Protein AF-A0AAN8KCM1-F1 (afdb_monomer)

Structure (mmCIF, N/CA/C/O backbone):
data_AF-A0AAN8KCM1-F1
#
_entry.id   AF-A0AAN8KCM1-F1
#
loop_
_atom_site.group_PDB
_atom_site.id
_atom_site.type_symbol
_atom_site.label_atom_id
_atom_site.label_alt_id
_atom_site.label_comp_id
_atom_site.label_asym_id
_atom_site.label_entity_id
_atom_site.label_seq_id
_atom_site.pdbx_PDB_ins_code
_atom_site.Cartn_x
_atom_site.Cartn_y
_atom_site.Cartn_z
_atom_site.occupancy
_atom_site.B_iso_or_equiv
_atom_site.auth_seq_id
_atom_site.auth_comp_id
_atom_site.auth_asym_id
_atom_site.auth_atom_id
_atom_site.pdbx_PDB_model_num
ATOM 1 N N . MET A 1 1 ? -23.590 -33.245 38.012 1.00 36.81 1 MET A N 1
ATOM 2 C CA . MET A 1 1 ? -22.383 -33.700 37.294 1.00 36.81 1 MET A CA 1
ATOM 3 C C . MET A 1 1 ? -22.563 -33.323 35.841 1.00 36.81 1 MET A C 1
ATOM 5 O O . MET A 1 1 ? -23.542 -33.727 35.231 1.00 36.81 1 MET A O 1
ATOM 9 N N . ASN A 1 2 ? -21.695 -32.424 35.392 1.00 34.81 2 ASN A N 1
ATOM 10 C CA . ASN A 1 2 ? -21.719 -31.751 34.100 1.00 34.81 2 ASN A CA 1
ATOM 11 C C . ASN A 1 2 ? -21.460 -32.747 32.971 1.00 34.81 2 ASN A C 1
ATOM 13 O O . ASN A 1 2 ? -20.477 -33.471 33.053 1.00 34.81 2 ASN A O 1
ATOM 17 N N . ASN A 1 3 ? -22.271 -32.718 31.916 1.00 31.89 3 ASN A N 1
ATOM 18 C CA . ASN A 1 3 ? -21.841 -33.178 30.601 1.00 31.89 3 ASN A CA 1
ATOM 19 C C . ASN A 1 3 ? -22.160 -32.080 29.592 1.00 31.89 3 ASN A C 1
ATOM 21 O O . ASN A 1 3 ? -23.314 -31.801 29.271 1.00 31.89 3 ASN A O 1
ATOM 25 N N . SER A 1 4 ? -21.084 -31.412 29.201 1.00 32.81 4 SER A N 1
ATOM 26 C CA . SER A 1 4 ? -21.002 -30.321 28.250 1.00 32.81 4 SER A CA 1
ATOM 27 C C . SER A 1 4 ? -21.382 -30.812 26.858 1.00 32.81 4 SER A C 1
ATOM 29 O O . SER A 1 4 ? -20.862 -31.815 26.376 1.00 32.81 4 SER A O 1
ATOM 31 N N . ILE A 1 5 ? -22.282 -30.078 26.215 1.00 37.72 5 ILE A N 1
ATOM 32 C CA . ILE A 1 5 ? -22.526 -30.156 24.780 1.00 37.72 5 ILE A CA 1
ATOM 33 C C . ILE A 1 5 ? -21.313 -29.496 24.118 1.00 37.72 5 ILE A C 1
ATOM 35 O O . ILE A 1 5 ? -21.180 -28.275 24.141 1.00 37.72 5 ILE A O 1
ATOM 39 N N . GLU A 1 6 ? -20.387 -30.303 23.605 1.00 32.69 6 GLU A N 1
ATOM 40 C CA . GLU A 1 6 ? -19.343 -29.829 22.701 1.00 32.69 6 GLU A CA 1
ATOM 41 C C . GLU A 1 6 ? -19.988 -29.518 21.347 1.00 32.69 6 GLU A C 1
ATOM 43 O O . GLU A 1 6 ? -20.420 -30.403 20.605 1.00 32.69 6 GLU A O 1
ATOM 48 N N . GLU A 1 7 ? -20.104 -28.225 21.053 1.00 35.03 7 GLU A N 1
ATOM 49 C CA . GLU A 1 7 ? -20.490 -27.718 19.746 1.00 35.03 7 GLU A CA 1
ATOM 50 C C . GLU A 1 7 ? -19.427 -28.095 18.706 1.00 35.03 7 GLU A C 1
ATOM 52 O O . GLU A 1 7 ? -18.280 -27.648 18.744 1.00 35.03 7 GLU A O 1
ATOM 57 N N . ASN A 1 8 ? -19.847 -28.910 17.739 1.00 30.70 8 ASN A N 1
ATOM 58 C CA . ASN A 1 8 ? -19.129 -29.192 16.503 1.00 30.70 8 ASN A CA 1
ATOM 59 C C . ASN A 1 8 ? -18.945 -27.903 15.685 1.00 30.70 8 ASN A C 1
ATOM 61 O O . ASN A 1 8 ? -19.756 -27.567 14.820 1.00 30.70 8 ASN A O 1
ATOM 65 N N . ILE A 1 9 ? -17.841 -27.196 15.917 1.00 33.84 9 ILE A N 1
ATOM 66 C CA . ILE A 1 9 ? -17.337 -26.195 14.980 1.00 33.84 9 ILE A CA 1
ATOM 67 C C . ILE A 1 9 ? -16.685 -26.951 13.822 1.00 33.84 9 ILE A C 1
ATOM 69 O O . ILE A 1 9 ? -15.554 -27.425 13.907 1.00 33.84 9 ILE A O 1
ATOM 73 N N . SER A 1 10 ? -17.429 -27.043 12.721 1.00 33.00 10 SER A N 1
ATOM 74 C CA . SER A 1 10 ? -16.956 -27.415 11.389 1.00 33.00 10 SER A CA 1
ATOM 75 C C . SER A 1 10 ? -15.815 -26.481 10.955 1.00 33.00 10 SER A C 1
ATOM 77 O O . SER A 1 10 ? -16.017 -25.483 10.260 1.00 33.00 10 SER A O 1
ATOM 79 N N . GLN A 1 11 ? -14.593 -26.819 11.358 1.00 34.78 11 GLN A N 1
ATOM 80 C CA . GLN A 1 11 ? -13.365 -26.331 10.747 1.00 34.78 11 GLN A CA 1
ATOM 81 C C . GLN A 1 11 ? -13.237 -26.967 9.356 1.00 34.78 11 GLN A C 1
ATOM 83 O O . GLN A 1 11 ? -12.640 -28.030 9.199 1.00 34.78 11 GLN A O 1
ATOM 88 N N . SER A 1 12 ? -13.788 -26.325 8.319 1.00 33.44 12 SER A N 1
ATOM 89 C CA . SER A 1 12 ? -13.399 -26.644 6.943 1.00 33.44 12 SER A CA 1
ATOM 90 C C . SER A 1 12 ? -11.988 -26.100 6.718 1.00 33.44 12 SER A C 1
ATOM 92 O O . SER A 1 12 ? -11.777 -24.918 6.439 1.00 33.44 12 SER A O 1
ATOM 94 N N . SER A 1 13 ? -11.006 -26.969 6.917 1.00 39.28 13 SER A N 1
ATOM 95 C CA . SER A 1 13 ? -9.591 -26.682 6.776 1.00 39.28 13 SER A CA 1
ATOM 96 C C . SER A 1 13 ? -9.220 -26.412 5.311 1.00 39.28 13 SER A C 1
ATOM 98 O O . SER A 1 13 ? -8.938 -27.342 4.556 1.00 39.28 13 SER A O 1
ATOM 100 N N . CYS A 1 14 ? -9.135 -25.144 4.907 1.00 35.31 14 CYS A N 1
ATOM 101 C CA . CYS A 1 14 ? -8.249 -24.765 3.803 1.00 35.31 14 CYS A CA 1
ATOM 102 C C . CYS A 1 14 ? -6.804 -24.825 4.320 1.00 35.31 14 CYS A C 1
ATOM 104 O O . CYS A 1 14 ? -6.222 -23.815 4.705 1.00 35.31 14 CYS A O 1
ATOM 106 N N . ARG A 1 15 ? -6.244 -26.039 4.391 1.00 43.12 15 ARG A N 1
ATOM 107 C CA . ARG A 1 15 ? -4.810 -26.256 4.602 1.00 43.12 15 ARG A CA 1
ATOM 108 C C . ARG A 1 15 ? -4.076 -25.908 3.310 1.00 43.12 15 ARG A C 1
ATOM 110 O O . ARG A 1 15 ? -4.004 -26.737 2.410 1.00 43.12 15 ARG A O 1
ATOM 117 N N . VAL A 1 16 ? -3.509 -24.709 3.247 1.00 49.12 16 VAL A N 1
ATOM 118 C CA . VAL A 1 16 ? -2.395 -24.398 2.340 1.00 49.12 16 VAL A CA 1
ATOM 119 C C . VAL A 1 16 ? -1.332 -23.670 3.165 1.00 49.12 16 VAL A C 1
ATOM 121 O O . VAL A 1 16 ? -1.124 -22.469 3.041 1.00 49.12 16 VAL A O 1
ATOM 124 N N . ASP A 1 17 ? -0.709 -24.406 4.087 1.00 44.25 17 ASP A N 1
ATOM 125 C CA . ASP A 1 17 ? 0.425 -23.931 4.881 1.00 44.25 17 ASP A CA 1
ATOM 126 C C . ASP A 1 17 ? 1.734 -24.220 4.134 1.00 44.25 17 ASP A C 1
ATOM 128 O O . ASP A 1 17 ? 2.261 -25.331 4.196 1.00 44.25 17 ASP A O 1
ATOM 132 N N . ARG A 1 18 ? 2.280 -23.215 3.442 1.00 49.97 18 ARG A N 1
ATOM 133 C CA . ARG A 1 18 ? 3.514 -22.519 3.855 1.00 49.97 18 ARG A CA 1
ATOM 134 C C . ARG A 1 18 ? 3.853 -21.375 2.884 1.00 49.97 18 ARG A C 1
ATOM 136 O O . ARG A 1 18 ? 3.667 -21.524 1.680 1.00 49.97 18 ARG A O 1
ATOM 143 N N . PRO A 1 19 ? 4.341 -20.237 3.408 1.00 48.56 19 PRO A N 1
ATOM 144 C CA . PRO A 1 19 ? 4.504 -19.000 2.662 1.00 48.56 19 PRO A CA 1
ATOM 145 C C . PRO A 1 19 ? 5.874 -18.966 1.980 1.00 48.56 19 PRO A C 1
ATOM 147 O O . PRO A 1 19 ? 6.901 -19.095 2.648 1.00 48.56 19 PRO A O 1
ATOM 150 N N . ASN A 1 20 ? 5.910 -18.705 0.676 1.00 49.38 20 ASN A N 1
ATOM 151 C CA . ASN A 1 20 ? 7.105 -18.110 0.084 1.00 49.38 20 ASN A CA 1
ATOM 152 C C . ASN A 1 20 ? 7.132 -16.655 0.587 1.00 49.38 20 ASN A C 1
ATOM 154 O O . ASN A 1 20 ? 6.364 -15.814 0.132 1.00 49.38 20 ASN A O 1
ATOM 158 N N . VAL A 1 21 ? 7.876 -16.470 1.687 1.00 53.44 21 VAL A N 1
ATOM 159 C CA . VAL A 1 21 ? 7.998 -15.310 2.593 1.00 53.44 21 VAL A CA 1
ATOM 160 C C . VAL A 1 21 ? 7.334 -14.019 2.106 1.00 53.44 21 VAL A C 1
ATOM 162 O O . VAL A 1 21 ? 7.805 -13.380 1.178 1.00 53.44 21 VAL A O 1
ATOM 165 N N . THR A 1 22 ? 6.291 -13.597 2.822 1.00 71.38 22 THR A N 1
ATOM 166 C CA . THR A 1 22 ? 5.500 -12.399 2.497 1.00 71.38 22 THR A CA 1
ATOM 167 C C . THR A 1 22 ? 5.949 -11.146 3.253 1.00 71.38 22 THR A C 1
ATOM 169 O O . THR A 1 22 ? 5.881 -10.031 2.753 1.00 71.38 22 THR A O 1
ATOM 172 N N . PHE A 1 23 ? 6.397 -11.312 4.497 1.00 78.31 23 PHE A N 1
ATOM 173 C CA . PHE A 1 23 ? 6.902 -10.238 5.351 1.00 78.31 23 PHE A CA 1
ATOM 174 C C . PHE A 1 23 ? 8.049 -10.789 6.187 1.00 78.31 23 PHE A C 1
ATOM 176 O O . PHE A 1 23 ? 7.892 -11.832 6.826 1.00 78.31 23 PHE A O 1
ATOM 183 N N . SER A 1 24 ? 9.178 -10.076 6.245 1.00 86.06 24 SER A N 1
ATOM 184 C CA . SER A 1 24 ? 10.180 -10.375 7.270 1.00 86.06 24 SER A CA 1
ATOM 185 C C . SER A 1 24 ? 9.561 -10.167 8.664 1.00 86.06 24 SER A C 1
ATOM 187 O O . SER A 1 24 ? 8.686 -9.304 8.814 1.00 86.06 24 SER A O 1
ATOM 189 N N . PRO A 1 25 ? 9.994 -10.905 9.705 1.00 87.62 25 PRO A N 1
ATOM 190 C CA . PRO A 1 25 ? 9.514 -10.685 11.073 1.00 87.62 25 PRO A CA 1
ATOM 191 C C . PRO A 1 25 ? 9.630 -9.220 11.521 1.00 87.62 25 PRO A C 1
ATOM 193 O O . PRO A 1 25 ? 8.760 -8.697 12.221 1.00 87.62 25 PRO A O 1
ATOM 196 N N . GLU A 1 26 ? 10.671 -8.531 11.055 1.00 89.62 26 GLU A N 1
ATOM 197 C CA . GLU A 1 26 ? 10.913 -7.106 11.287 1.00 89.62 26 GLU A CA 1
ATOM 198 C C . GLU A 1 26 ? 9.863 -6.233 10.597 1.00 89.62 26 GLU A C 1
ATOM 200 O O . GLU A 1 26 ? 9.282 -5.357 11.235 1.00 89.62 26 GLU A O 1
ATOM 205 N N . SER A 1 27 ? 9.567 -6.494 9.320 1.00 90.75 27 SER A N 1
ATOM 206 C CA . SER A 1 27 ? 8.559 -5.752 8.554 1.00 90.75 27 SER A CA 1
ATOM 207 C C . SER A 1 27 ? 7.159 -5.972 9.117 1.00 90.75 27 SER A C 1
ATOM 209 O O . SER A 1 27 ? 6.396 -5.018 9.260 1.00 90.75 27 SER A O 1
ATOM 211 N N . HIS A 1 28 ? 6.845 -7.205 9.523 1.00 91.69 28 HIS A N 1
ATOM 212 C CA . HIS A 1 28 ? 5.596 -7.535 10.203 1.00 91.69 28 HIS A CA 1
ATOM 213 C C . HIS A 1 28 ? 5.471 -6.787 11.541 1.00 91.69 28 HIS A C 1
ATOM 215 O O . HIS A 1 28 ? 4.469 -6.119 11.799 1.00 91.69 28 HIS A O 1
ATOM 221 N N . SER A 1 29 ? 6.518 -6.816 12.371 1.00 92.25 29 SER A N 1
ATOM 222 C CA . SER A 1 29 ? 6.540 -6.107 13.658 1.00 92.25 29 SER A CA 1
ATOM 223 C C . SER A 1 29 ? 6.445 -4.591 13.476 1.00 92.25 29 SER A C 1
ATOM 225 O O . SER A 1 29 ? 5.707 -3.916 14.197 1.00 92.25 29 SER A O 1
ATOM 227 N N . LYS A 1 30 ? 7.146 -4.043 12.474 1.00 94.56 30 LYS A N 1
ATOM 228 C CA . LYS A 1 30 ? 7.075 -2.628 12.093 1.00 94.56 30 LYS A CA 1
ATOM 229 C C . LYS A 1 30 ? 5.665 -2.254 11.639 1.00 94.56 30 LYS A C 1
ATOM 231 O O . LYS A 1 30 ? 5.191 -1.190 12.025 1.00 94.56 30 LYS A O 1
ATOM 236 N N . PHE A 1 31 ? 4.982 -3.122 10.891 1.00 94.62 31 PHE A N 1
ATOM 237 C CA . PHE A 1 31 ? 3.600 -2.920 10.446 1.00 94.62 31 PHE A CA 1
ATOM 238 C C . PHE A 1 31 ? 2.647 -2.809 11.628 1.00 94.62 31 PHE A C 1
ATOM 240 O O . PHE A 1 31 ? 1.977 -1.787 11.773 1.00 94.62 31 PHE A O 1
ATOM 247 N N . ILE A 1 32 ? 2.654 -3.796 12.525 1.00 93.50 32 ILE A N 1
ATOM 248 C CA . ILE A 1 32 ? 1.801 -3.786 13.718 1.00 93.50 32 ILE A CA 1
ATOM 249 C C . ILE A 1 32 ? 2.099 -2.569 14.603 1.00 93.50 32 ILE A C 1
ATOM 251 O O . ILE A 1 32 ? 1.174 -1.864 15.010 1.00 93.50 32 ILE A O 1
ATOM 255 N N . LYS A 1 33 ? 3.382 -2.265 14.838 1.00 93.75 33 LYS A N 1
ATOM 256 C CA . LYS A 1 33 ? 3.800 -1.094 15.620 1.00 93.75 33 LYS A CA 1
ATOM 257 C C . LYS A 1 33 ? 3.316 0.210 14.993 1.00 93.75 33 LYS A C 1
ATOM 259 O O . LYS A 1 33 ? 2.784 1.066 15.695 1.00 93.75 33 LYS A O 1
ATOM 264 N N . LEU A 1 34 ? 3.509 0.392 13.687 1.00 93.38 34 LEU A N 1
ATOM 265 C CA . LEU A 1 34 ? 3.070 1.610 13.019 1.00 93.38 34 LEU A CA 1
ATOM 266 C C . LEU A 1 34 ? 1.550 1.713 13.033 1.00 93.38 34 LEU A C 1
ATOM 268 O O . LEU A 1 34 ? 1.054 2.803 13.286 1.00 93.38 34 LEU A O 1
ATOM 272 N N . LEU A 1 35 ? 0.803 0.623 12.850 1.00 90.94 35 LEU A N 1
ATOM 273 C CA . LEU A 1 35 ? -0.658 0.657 12.942 1.00 90.94 35 LEU A CA 1
ATOM 274 C C . LEU A 1 35 ? -1.170 1.115 14.315 1.00 90.94 35 LEU A C 1
ATOM 276 O O . LEU A 1 35 ? -2.150 1.855 14.362 1.00 90.94 35 LEU A O 1
ATOM 280 N N . SER A 1 36 ? -0.498 0.748 15.412 1.00 89.31 36 SER A N 1
ATOM 281 C CA . SER A 1 36 ? -0.924 1.140 16.764 1.00 89.31 36 SER A CA 1
ATOM 282 C C . SER A 1 36 ? -0.636 2.604 17.123 1.00 89.31 36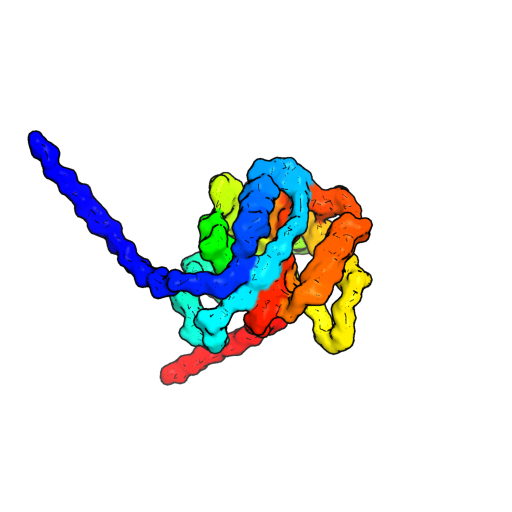 SER A C 1
ATOM 284 O O . SER A 1 36 ? -1.201 3.123 18.084 1.00 89.31 36 SER A O 1
ATOM 286 N N . LEU A 1 37 ? 0.253 3.284 16.391 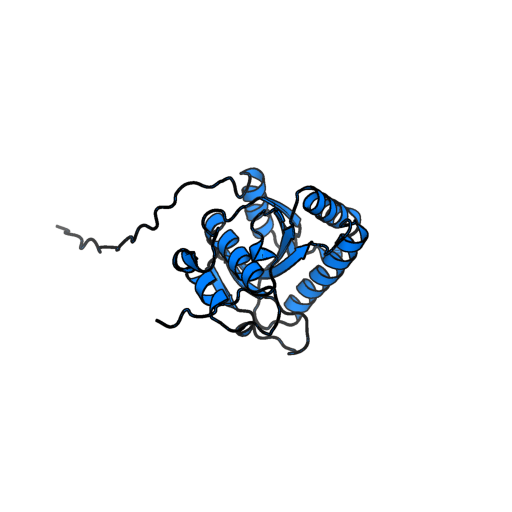1.00 90.12 37 LEU A N 1
ATOM 287 C CA . LEU A 1 37 ? 0.641 4.668 16.682 1.00 90.12 37 LEU A CA 1
ATOM 288 C C . LEU A 1 37 ? -0.302 5.662 15.997 1.00 90.12 37 LEU A C 1
ATOM 290 O O . LEU A 1 37 ? -0.416 5.664 14.771 1.00 90.12 37 LEU A O 1
ATOM 294 N N . LYS A 1 38 ? -0.936 6.552 16.765 1.00 84.62 38 LYS A N 1
ATOM 295 C CA . LYS A 1 38 ? -1.752 7.646 16.211 1.00 84.62 38 LYS A CA 1
ATOM 296 C C . LYS A 1 38 ? -0.872 8.704 15.551 1.00 84.62 38 LYS A C 1
ATOM 298 O O . LYS A 1 38 ? 0.236 8.946 16.016 1.00 84.62 38 LYS A O 1
ATOM 303 N N . ASP A 1 39 ? -1.354 9.288 14.455 1.00 85.06 39 ASP A N 1
ATOM 304 C CA . ASP A 1 39 ? -0.743 10.411 13.718 1.00 85.06 39 ASP A CA 1
ATOM 305 C C . ASP A 1 39 ? 0.653 10.159 13.116 1.00 85.06 39 ASP A C 1
ATOM 307 O O . ASP A 1 39 ? 1.171 10.967 12.344 1.00 85.06 39 ASP A O 1
ATOM 311 N N . VAL A 1 40 ? 1.234 8.987 13.365 1.00 89.81 40 VAL A N 1
ATOM 312 C CA . VAL A 1 40 ? 2.518 8.556 12.815 1.00 89.81 40 VAL A CA 1
ATOM 313 C C . VAL A 1 40 ? 2.303 7.836 11.487 1.00 89.81 40 VAL A C 1
ATOM 315 O O . VAL A 1 40 ? 1.575 6.844 11.408 1.00 89.81 40 VAL A O 1
ATOM 318 N N . GLY A 1 41 ? 2.952 8.325 10.436 1.00 92.38 41 GLY A N 1
ATOM 319 C CA . GLY A 1 41 ? 3.081 7.605 9.173 1.00 92.38 41 GLY A CA 1
ATOM 320 C C . GLY A 1 41 ? 4.290 6.685 9.135 1.00 92.38 41 GLY A C 1
ATOM 321 O O . GLY A 1 41 ? 5.041 6.557 10.100 1.00 92.38 41 GLY A O 1
ATOM 322 N N . GLY A 1 42 ? 4.532 6.080 7.983 1.00 95.56 42 GLY A N 1
ATOM 323 C CA . GLY A 1 42 ? 5.759 5.327 7.757 1.00 95.56 42 GLY A CA 1
ATOM 324 C C . GLY A 1 42 ? 5.707 4.531 6.472 1.00 95.56 42 GLY A C 1
ATOM 325 O O . GLY A 1 42 ? 4.657 4.429 5.850 1.00 95.56 42 GLY A O 1
ATOM 326 N N . ILE A 1 43 ? 6.848 3.966 6.098 1.00 96.62 43 ILE A N 1
ATOM 327 C CA . ILE A 1 43 ? 6.972 3.094 4.936 1.00 96.62 43 ILE A CA 1
ATOM 328 C C . ILE A 1 43 ? 7.455 1.709 5.353 1.00 96.62 43 ILE A C 1
ATOM 330 O O . ILE A 1 43 ? 8.305 1.563 6.244 1.00 96.62 43 ILE A O 1
ATOM 334 N N . ILE A 1 44 ? 6.875 0.689 4.733 1.00 96.19 44 ILE A N 1
ATOM 335 C CA . ILE A 1 44 ? 7.217 -0.718 4.922 1.00 96.19 44 ILE A CA 1
ATOM 336 C C . ILE A 1 44 ? 7.372 -1.347 3.553 1.00 96.19 44 ILE A C 1
ATOM 338 O O . ILE A 1 44 ? 6.502 -1.185 2.704 1.00 96.19 44 ILE A O 1
ATOM 342 N N . GLN A 1 45 ? 8.465 -2.074 3.373 1.00 95.12 45 GLN A N 1
ATOM 343 C CA . GLN A 1 45 ? 8.690 -2.902 2.202 1.00 95.12 45 GLN A CA 1
ATOM 344 C C . GLN A 1 45 ? 8.269 -4.338 2.514 1.00 95.12 45 GLN A C 1
ATOM 346 O O . GLN A 1 45 ? 8.410 -4.816 3.642 1.00 95.12 45 GLN A O 1
ATOM 351 N N . SER A 1 46 ? 7.741 -5.019 1.512 1.00 94.19 46 SER A N 1
ATOM 352 C CA . SER A 1 46 ? 7.448 -6.442 1.554 1.00 94.19 46 SER A CA 1
ATOM 353 C C . SER A 1 46 ? 7.594 -7.041 0.159 1.00 94.19 46 SER A C 1
ATOM 355 O O . SER A 1 46 ? 7.680 -6.314 -0.834 1.00 94.19 46 SER A O 1
ATOM 357 N N . GLN A 1 47 ? 7.653 -8.362 0.079 1.00 92.69 47 GLN A N 1
ATOM 358 C CA . GLN A 1 47 ? 7.699 -9.085 -1.185 1.00 92.69 47 GLN A CA 1
ATOM 359 C C . GLN A 1 47 ? 6.674 -10.197 -1.099 1.00 92.69 47 GLN A C 1
ATOM 361 O O . GLN A 1 47 ? 6.612 -10.878 -0.082 1.00 92.69 47 GLN A O 1
ATOM 366 N N . HIS A 1 48 ? 5.851 -10.371 -2.125 1.00 90.81 48 HIS A N 1
ATOM 367 C CA . HIS A 1 48 ? 4.912 -11.478 -2.141 1.00 90.81 48 HIS A CA 1
ATOM 368 C C . HIS A 1 48 ? 4.554 -11.885 -3.555 1.00 90.81 48 HIS A C 1
ATOM 370 O O . HIS A 1 48 ? 4.099 -11.064 -4.351 1.00 90.81 48 HIS A O 1
ATOM 376 N N . ASP A 1 49 ? 4.677 -13.177 -3.823 1.00 88.56 49 ASP A N 1
ATOM 377 C CA . ASP A 1 49 ? 4.227 -13.773 -5.065 1.00 88.56 49 ASP A CA 1
ATOM 378 C C . ASP A 1 49 ? 3.026 -14.663 -4.790 1.00 88.56 49 ASP A C 1
ATOM 380 O O . ASP A 1 49 ? 3.044 -15.558 -3.944 1.00 88.56 49 ASP A O 1
ATOM 384 N N . PHE A 1 50 ? 1.965 -14.416 -5.540 1.00 87.69 50 PHE A N 1
ATOM 385 C CA . PHE A 1 50 ? 0.734 -15.179 -5.478 1.00 87.69 50 PHE A CA 1
ATOM 386 C C . PHE A 1 50 ? 0.815 -16.374 -6.433 1.00 87.69 50 PHE A C 1
ATOM 388 O O . PHE A 1 50 ? -0.091 -16.567 -7.236 1.00 87.69 50 PHE A O 1
ATOM 395 N N . GLU A 1 51 ? 1.889 -17.170 -6.345 1.00 82.88 51 GLU A N 1
ATOM 396 C CA . GLU A 1 51 ? 2.156 -18.328 -7.228 1.00 82.88 51 GLU A CA 1
ATOM 397 C C . GLU A 1 51 ? 0.982 -19.318 -7.227 1.00 82.88 51 GLU A C 1
ATOM 399 O O . GLU A 1 51 ? 0.620 -19.916 -8.233 1.00 82.88 51 GLU A O 1
ATOM 404 N N . TYR A 1 52 ? 0.294 -19.430 -6.093 1.00 78.75 52 TYR A N 1
ATOM 405 C CA . TYR A 1 52 ? -0.914 -20.239 -5.968 1.00 78.75 52 TYR A CA 1
ATOM 406 C C . TYR A 1 52 ? -2.074 -19.783 -6.881 1.00 78.75 52 TYR A C 1
ATOM 408 O O . TYR A 1 52 ? -2.957 -20.556 -7.259 1.00 78.75 52 TYR A O 1
ATOM 416 N N . PHE A 1 53 ? -2.070 -18.507 -7.249 1.00 84.31 53 PHE A N 1
ATOM 417 C CA . PHE A 1 53 ? -3.015 -17.896 -8.171 1.00 84.31 53 PHE A CA 1
ATOM 418 C C . PHE A 1 53 ? -2.426 -17.745 -9.584 1.00 84.31 53 PHE A C 1
ATOM 420 O O . PHE A 1 53 ? -3.019 -17.049 -10.413 1.00 84.31 53 PHE A O 1
ATOM 427 N N . ASP A 1 54 ? -1.313 -18.415 -9.899 1.00 76.75 54 ASP A N 1
ATOM 428 C CA . ASP A 1 54 ? -0.854 -18.569 -11.278 1.00 76.75 54 ASP A CA 1
ATOM 429 C C . ASP A 1 54 ? -1.941 -19.306 -12.074 1.00 76.75 54 ASP A C 1
ATOM 431 O O . ASP A 1 54 ? -2.372 -20.403 -11.724 1.00 76.75 54 ASP A O 1
ATOM 435 N N . GLY A 1 55 ? -2.461 -18.660 -13.122 1.00 69.75 55 GLY A N 1
ATOM 436 C CA . GLY A 1 55 ? -3.649 -19.140 -13.840 1.00 69.75 55 GLY A CA 1
ATOM 437 C C . GLY A 1 55 ? -4.984 -18.588 -13.322 1.00 69.75 55 GLY A C 1
ATOM 438 O O . GLY A 1 55 ? -6.040 -19.042 -13.758 1.00 69.75 55 GLY A O 1
ATOM 439 N N . PHE A 1 56 ? -4.978 -17.570 -12.448 1.00 76.38 56 PHE A N 1
ATOM 440 C CA . PHE A 1 56 ? -6.171 -16.765 -12.153 1.00 76.38 56 PHE A CA 1
ATOM 441 C C . PHE A 1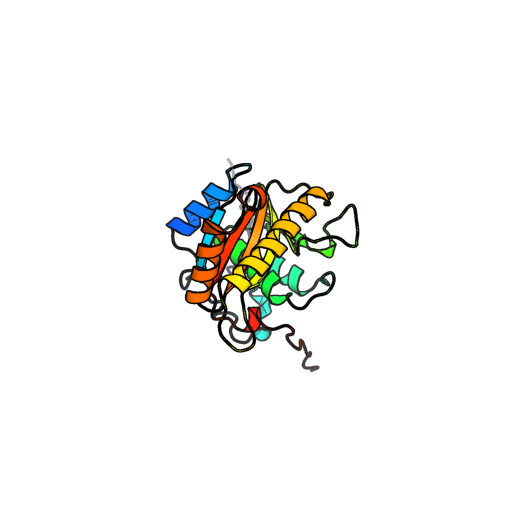 56 ? -6.934 -16.450 -13.458 1.00 76.38 56 PHE A C 1
ATOM 443 O O . PHE A 1 56 ? -6.284 -16.131 -14.451 1.00 76.38 56 PHE A O 1
ATOM 450 N N . PRO A 1 57 ? -8.278 -16.543 -13.528 1.00 78.56 57 PRO A N 1
ATOM 451 C CA . PRO A 1 57 ? -9.252 -16.670 -12.448 1.00 78.56 57 PRO A CA 1
ATOM 452 C C . PRO A 1 57 ? -9.626 -18.114 -12.095 1.00 78.56 57 PRO A C 1
ATOM 454 O O . PRO A 1 57 ? -10.592 -18.288 -11.350 1.00 78.56 57 PRO A O 1
ATOM 457 N N . ASP A 1 58 ? -8.937 -19.124 -12.633 1.00 81.56 58 ASP A N 1
ATOM 458 C CA . ASP A 1 58 ? -9.349 -20.526 -12.473 1.00 81.56 58 ASP A CA 1
ATOM 459 C C . ASP A 1 58 ? -9.293 -20.984 -11.007 1.00 81.56 58 ASP A C 1
ATOM 461 O O . ASP A 1 58 ? -10.114 -21.797 -10.614 1.00 81.56 58 ASP A O 1
ATOM 465 N N . ASN A 1 59 ? -8.431 -20.355 -10.197 1.00 82.56 59 ASN A N 1
ATOM 466 C CA . ASN A 1 59 ? -8.211 -20.641 -8.772 1.00 82.56 59 ASN A CA 1
ATOM 467 C C . ASN A 1 59 ? -8.889 -19.619 -7.829 1.00 82.56 59 ASN A C 1
ATOM 469 O O . ASN A 1 59 ? -8.465 -19.410 -6.689 1.00 82.56 59 ASN A O 1
ATOM 473 N N . LYS A 1 60 ? -9.895 -18.870 -8.296 1.00 85.12 60 LYS A N 1
ATOM 474 C CA . LYS A 1 60 ? -10.498 -17.772 -7.508 1.00 85.12 60 LYS A CA 1
ATOM 475 C C . LYS A 1 60 ? -11.214 -18.246 -6.239 1.00 85.12 60 LYS A C 1
ATOM 477 O O . LYS A 1 60 ? -11.417 -17.448 -5.335 1.00 85.12 60 LYS A O 1
ATOM 482 N N . GLU A 1 61 ? -11.641 -19.499 -6.169 1.00 85.38 61 GLU A N 1
ATOM 483 C CA . GLU A 1 61 ? -12.340 -20.108 -5.032 1.00 85.38 61 GLU A CA 1
ATOM 484 C C . GLU A 1 61 ? -11.499 -20.155 -3.757 1.00 85.38 61 GLU A C 1
ATOM 486 O O . GLU A 1 61 ? -12.054 -20.235 -2.664 1.00 85.38 61 GLU A O 1
ATOM 491 N N . TYR A 1 62 ? -10.181 -20.044 -3.891 1.00 88.12 62 TYR A N 1
ATOM 492 C CA . TYR A 1 62 ? -9.258 -20.025 -2.766 1.00 88.12 62 TYR A CA 1
ATOM 493 C C . TYR A 1 62 ? -8.998 -18.629 -2.198 1.00 88.12 62 TYR A C 1
ATOM 495 O O . TYR A 1 62 ? -8.306 -18.495 -1.185 1.00 88.12 62 TYR A O 1
ATOM 503 N N . LEU A 1 63 ? -9.532 -17.590 -2.844 1.00 91.19 63 LEU A N 1
ATOM 504 C CA . LEU A 1 63 ? -9.519 -16.236 -2.311 1.00 91.19 63 LEU A CA 1
ATOM 505 C C . LEU A 1 63 ? -10.282 -16.174 -0.985 1.00 91.19 63 LEU A C 1
ATOM 507 O O . LEU A 1 63 ? -11.298 -16.849 -0.791 1.00 91.19 63 LEU A O 1
ATOM 511 N N . LEU A 1 64 ? -9.847 -15.285 -0.094 1.00 93.44 64 LEU A N 1
ATOM 512 C CA . LEU A 1 64 ? -10.616 -14.964 1.103 1.00 93.44 64 LEU A CA 1
ATOM 513 C C . LEU A 1 64 ? -12.016 -14.457 0.725 1.00 93.44 64 LEU A C 1
ATOM 515 O O . LEU A 1 64 ? -12.224 -13.820 -0.310 1.00 93.44 64 LEU A O 1
ATOM 519 N N . SER A 1 65 ? -12.994 -14.673 1.603 1.00 94.00 65 SER A N 1
ATOM 520 C CA . SER A 1 65 ? -14.378 -14.235 1.370 1.00 94.00 65 SER A CA 1
ATOM 521 C C . SER A 1 65 ? -14.491 -12.730 1.079 1.00 94.00 65 SER A C 1
ATOM 523 O O . SER A 1 65 ? -15.263 -12.327 0.208 1.00 94.00 65 SER A O 1
ATOM 525 N N . GLY A 1 66 ? -13.682 -11.896 1.743 1.00 93.50 66 GLY A N 1
ATOM 526 C CA . GLY A 1 66 ? -13.600 -10.458 1.461 1.00 93.50 66 GLY A CA 1
ATOM 527 C C . GLY A 1 66 ? -12.994 -10.137 0.089 1.00 93.50 66 GLY A C 1
ATOM 528 O O . GLY A 1 66 ? -13.527 -9.289 -0.623 1.00 93.50 66 GLY A O 1
ATOM 529 N N . SER A 1 67 ? -11.966 -10.874 -0.339 1.00 93.31 67 SER A N 1
ATOM 530 C CA . SER A 1 67 ? -11.378 -10.773 -1.683 1.00 93.31 67 SER A CA 1
ATOM 531 C C . SER A 1 67 ? -12.401 -11.142 -2.760 1.00 93.31 67 SER A C 1
ATOM 533 O O . SER A 1 67 ? -12.549 -10.439 -3.757 1.00 93.31 67 SER A O 1
ATOM 535 N N . LEU A 1 68 ? -13.174 -12.211 -2.536 1.00 92.06 68 LEU A N 1
ATOM 536 C CA . LEU A 1 68 ? -14.277 -12.609 -3.413 1.00 92.06 68 LEU A CA 1
ATOM 537 C C . LEU A 1 68 ? -15.380 -11.551 -3.481 1.00 92.06 68 LEU A C 1
ATOM 539 O O . LEU A 1 68 ? -15.964 -11.364 -4.549 1.00 92.06 68 LEU A O 1
ATOM 543 N N . LYS A 1 69 ? -15.679 -10.865 -2.370 1.00 91.94 69 LYS A N 1
ATOM 544 C CA . LYS A 1 69 ? -16.629 -9.744 -2.366 1.00 91.94 69 LYS A CA 1
ATOM 545 C C . LYS A 1 69 ? -16.104 -8.595 -3.226 1.00 91.94 69 LYS A C 1
ATOM 547 O O . LYS A 1 69 ? -16.830 -8.162 -4.117 1.00 91.94 69 LYS A O 1
ATOM 552 N N . LEU A 1 70 ? -14.855 -8.166 -3.021 1.00 90.25 70 LEU A N 1
ATOM 553 C CA . LEU A 1 70 ? -14.216 -7.118 -3.831 1.00 90.25 70 LEU A CA 1
ATOM 554 C C . LEU A 1 70 ? -14.224 -7.467 -5.323 1.00 90.25 70 LEU A C 1
ATOM 556 O O . LEU A 1 70 ? -14.545 -6.622 -6.143 1.00 90.25 70 LEU A O 1
ATOM 560 N N . LEU A 1 71 ? -13.975 -8.731 -5.675 1.00 89.19 71 LEU A N 1
ATOM 561 C CA . LEU A 1 71 ? -13.993 -9.194 -7.064 1.00 89.19 71 LEU A CA 1
ATOM 562 C C . LEU A 1 71 ? -15.392 -9.151 -7.716 1.00 89.19 71 LEU A C 1
ATOM 564 O O . LEU A 1 71 ? -15.494 -9.090 -8.940 1.00 89.19 71 LEU A O 1
ATOM 568 N N . ARG A 1 72 ? -16.471 -9.262 -6.927 1.00 85.62 72 ARG A N 1
ATOM 569 C CA . ARG A 1 72 ? -17.857 -9.396 -7.421 1.00 85.62 72 ARG A CA 1
ATOM 570 C C . ARG A 1 72 ? -18.637 -8.087 -7.429 1.00 85.62 72 ARG A C 1
ATOM 572 O O . ARG A 1 72 ? -19.565 -7.955 -8.226 1.00 85.62 72 ARG A O 1
ATOM 579 N N . VAL A 1 73 ? -18.331 -7.176 -6.510 1.00 81.19 73 VAL A N 1
ATOM 580 C CA . VAL A 1 73 ? -19.031 -5.895 -6.386 1.00 81.19 73 VAL A CA 1
ATOM 581 C C . VAL A 1 73 ? -18.457 -4.917 -7.418 1.00 81.19 73 VAL A C 1
ATOM 583 O O . VAL A 1 73 ? -17.244 -4.903 -7.618 1.00 81.19 73 VAL A O 1
ATOM 586 N N . PRO A 1 74 ? -19.291 -4.109 -8.098 1.00 70.25 74 PRO A N 1
ATOM 587 C CA . PRO A 1 74 ? -18.787 -3.051 -8.965 1.00 70.25 74 PRO A CA 1
ATOM 588 C C . PRO A 1 74 ? -17.866 -2.103 -8.187 1.00 70.25 74 PRO A C 1
ATOM 590 O O . PRO A 1 74 ? -18.232 -1.650 -7.102 1.00 70.25 74 PRO A O 1
ATOM 593 N N . ASN A 1 75 ? -16.701 -1.778 -8.745 1.00 67.38 75 ASN A N 1
ATOM 594 C CA . ASN A 1 75 ? -15.927 -0.622 -8.293 1.00 67.38 75 ASN A CA 1
ATOM 595 C C . ASN A 1 75 ? -16.540 0.663 -8.880 1.00 67.38 75 ASN A C 1
ATOM 597 O O . ASN A 1 75 ? -17.347 0.601 -9.813 1.00 67.38 75 ASN A O 1
ATOM 601 N N . ALA A 1 76 ? -16.165 1.837 -8.370 1.00 58.09 76 ALA A N 1
ATOM 602 C CA . ALA A 1 76 ? -16.632 3.140 -8.859 1.00 58.09 76 ALA A CA 1
ATOM 603 C C . ALA A 1 76 ? -16.108 3.486 -10.275 1.00 58.09 76 ALA A C 1
ATOM 605 O O . ALA A 1 76 ? -16.207 4.627 -10.731 1.00 58.09 76 ALA A O 1
ATOM 606 N N . GLY A 1 77 ? -15.579 2.488 -10.993 1.00 55.00 77 GLY A N 1
ATOM 607 C CA . GLY A 1 77 ? -14.812 2.603 -12.222 1.00 55.00 77 GLY A CA 1
ATOM 608 C C . GLY A 1 77 ? -13.313 2.444 -11.961 1.00 55.00 77 GLY A C 1
ATOM 609 O O . GLY A 1 77 ? -12.815 2.727 -10.881 1.00 55.00 77 GLY A O 1
ATOM 610 N N . GLY A 1 78 ? -12.567 1.988 -12.968 1.00 60.94 78 GLY A N 1
ATOM 611 C CA . GLY A 1 78 ? -11.111 1.858 -12.881 1.00 60.94 78 GLY A CA 1
ATOM 612 C C . GLY A 1 78 ? -10.593 0.492 -13.308 1.00 60.94 78 GLY A C 1
ATOM 613 O O . GLY A 1 78 ? -11.341 -0.464 -13.503 1.00 60.94 78 GLY A O 1
ATOM 614 N N . SER A 1 79 ? -9.278 0.415 -13.491 1.00 67.12 79 SER A N 1
ATOM 615 C CA . SER A 1 79 ? -8.589 -0.735 -14.080 1.00 67.12 79 SER A CA 1
ATOM 616 C C . SER A 1 79 ? -7.661 -1.457 -13.089 1.00 67.12 79 SER A C 1
ATOM 618 O O . SER A 1 79 ? -6.666 -2.074 -13.474 1.00 67.12 79 SER A O 1
ATOM 620 N N . SER A 1 80 ? -7.962 -1.344 -11.795 1.00 81.00 80 SER A N 1
ATOM 621 C CA . SER A 1 80 ? -7.148 -1.822 -10.668 1.00 81.00 80 SER A CA 1
ATOM 622 C C . SER A 1 80 ? -7.813 -2.913 -9.826 1.00 81.00 80 SER A C 1
ATOM 624 O O . SER A 1 80 ? -7.235 -3.311 -8.821 1.00 81.00 80 SER A O 1
ATOM 626 N N . LEU A 1 81 ? -8.953 -3.467 -10.264 1.00 89.06 81 LEU A N 1
ATOM 627 C CA . LEU A 1 81 ? -9.735 -4.452 -9.501 1.00 89.06 81 LEU A CA 1
ATOM 628 C C . LEU A 1 81 ? -8.878 -5.576 -8.898 1.00 89.06 81 LEU A C 1
ATOM 630 O O . LEU A 1 81 ? -8.983 -5.876 -7.714 1.00 89.06 81 LEU A O 1
ATOM 634 N N . LEU A 1 82 ? -7.991 -6.190 -9.689 1.00 90.88 82 LEU A N 1
ATOM 635 C CA . LEU A 1 82 ? -7.126 -7.256 -9.175 1.00 90.88 82 LEU A CA 1
ATOM 636 C C . LEU A 1 82 ? -6.074 -6.730 -8.196 1.00 90.88 82 LEU A C 1
ATOM 638 O O . LEU A 1 82 ? -5.793 -7.391 -7.204 1.00 90.88 82 LEU A O 1
ATOM 642 N N . SER A 1 83 ? -5.534 -5.531 -8.413 1.00 93.25 83 SER A N 1
ATOM 643 C CA . SER A 1 83 ? -4.625 -4.906 -7.449 1.00 93.25 83 SER A CA 1
ATOM 644 C C . SER A 1 83 ? -5.294 -4.716 -6.085 1.00 93.25 83 SER A C 1
ATOM 646 O O . SER A 1 83 ? -4.647 -4.918 -5.061 1.00 93.25 83 SER A O 1
ATOM 648 N N . GLU A 1 84 ? -6.577 -4.353 -6.065 1.00 94.31 84 GLU A N 1
ATOM 649 C CA . GLU A 1 84 ? -7.369 -4.155 -4.846 1.00 94.31 84 GLU A CA 1
ATOM 650 C C . GLU A 1 84 ? -7.713 -5.484 -4.167 1.00 94.31 84 GLU A C 1
ATOM 652 O O . GLU A 1 84 ? -7.467 -5.649 -2.971 1.00 94.31 84 GLU A O 1
ATOM 657 N N . VAL A 1 85 ? -8.199 -6.461 -4.940 1.00 93.69 85 VAL A N 1
ATOM 658 C CA . VAL A 1 85 ? -8.507 -7.818 -4.461 1.00 93.69 85 VAL A CA 1
ATOM 659 C C . VAL A 1 85 ? -7.283 -8.446 -3.801 1.00 93.69 85 VAL A C 1
ATOM 661 O O . VAL A 1 85 ? -7.370 -8.921 -2.671 1.00 93.69 85 VAL A O 1
ATOM 664 N N . PHE A 1 86 ? -6.129 -8.408 -4.468 1.00 94.50 86 PHE A N 1
ATOM 665 C 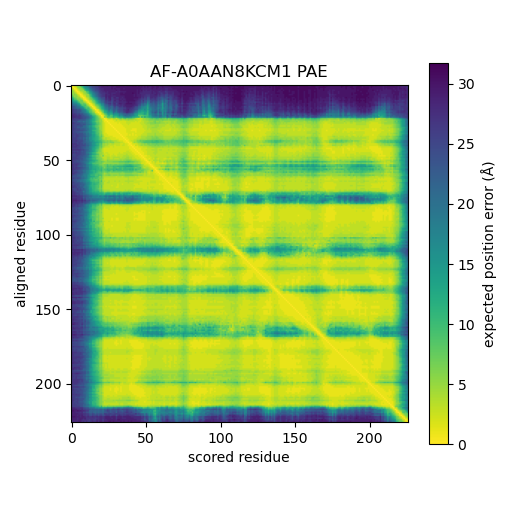CA . PHE A 1 86 ? -4.906 -9.012 -3.946 1.00 94.50 86 PHE A CA 1
ATOM 666 C C . PHE A 1 86 ? -4.235 -8.165 -2.857 1.00 94.50 86 PHE A C 1
ATOM 668 O O . PHE A 1 86 ? -3.544 -8.707 -1.995 1.00 94.50 86 PHE A O 1
ATOM 675 N N . SER A 1 87 ? -4.500 -6.855 -2.812 1.00 96.50 87 SER A N 1
ATOM 676 C CA . SER A 1 87 ? -4.133 -6.014 -1.667 1.00 96.50 87 SER A CA 1
ATOM 677 C C . SER A 1 87 ? -4.886 -6.449 -0.411 1.00 96.50 87 SER A C 1
ATOM 679 O O . SER A 1 87 ? -4.279 -6.623 0.647 1.00 96.50 87 SER A O 1
ATOM 681 N N . TYR A 1 88 ? -6.196 -6.686 -0.521 1.00 96.62 88 TYR A N 1
ATOM 682 C CA . TYR A 1 88 ? -6.978 -7.219 0.588 1.00 96.62 88 TYR A CA 1
ATOM 683 C C . TYR A 1 88 ? -6.562 -8.655 0.937 1.00 96.62 88 TYR A C 1
ATOM 685 O O . TYR A 1 88 ? -6.405 -8.955 2.117 1.00 96.62 88 TYR A O 1
ATOM 693 N N . GLU A 1 89 ? -6.325 -9.519 -0.055 1.00 95.38 89 GLU A N 1
ATOM 694 C CA . GLU A 1 89 ? -5.865 -10.900 0.158 1.00 95.38 89 GLU A CA 1
ATOM 695 C C . GLU A 1 89 ? -4.576 -10.942 0.994 1.00 95.38 89 GLU A C 1
ATOM 697 O O . GLU A 1 89 ? -4.496 -11.672 1.985 1.00 95.38 89 GLU A O 1
ATOM 702 N N . LEU A 1 90 ? -3.591 -10.107 0.641 1.00 95.38 90 LEU A N 1
ATOM 703 C CA . LEU A 1 90 ? -2.328 -9.992 1.366 1.00 95.38 90 LEU A CA 1
ATOM 704 C C . LEU A 1 90 ? -2.551 -9.548 2.815 1.00 95.38 90 LEU A C 1
ATOM 706 O O . LEU A 1 90 ? -2.039 -10.192 3.732 1.00 95.38 90 LEU A O 1
ATOM 710 N N . LEU A 1 91 ? -3.347 -8.496 3.035 1.00 96.25 91 LEU A N 1
ATOM 711 C CA . LEU A 1 91 ? -3.641 -7.996 4.382 1.00 96.25 91 LEU A CA 1
ATOM 712 C C . LEU A 1 91 ? -4.444 -9.003 5.220 1.00 96.25 91 LEU A C 1
ATOM 714 O O . LEU A 1 91 ? -4.190 -9.167 6.413 1.00 96.25 91 LEU A O 1
ATOM 718 N N . GLY A 1 92 ? -5.400 -9.694 4.602 1.00 95.06 92 GLY A N 1
ATOM 719 C CA . GLY A 1 92 ? -6.240 -10.700 5.241 1.00 95.06 92 GLY A CA 1
ATOM 720 C C . GLY A 1 92 ? -5.430 -11.900 5.717 1.00 95.06 92 GLY A C 1
ATOM 721 O O . GLY A 1 92 ? -5.563 -12.312 6.868 1.00 95.06 92 GLY A O 1
ATOM 722 N N . ARG A 1 93 ? -4.536 -12.419 4.865 1.00 92.25 93 ARG A N 1
ATOM 723 C CA . ARG A 1 93 ? -3.696 -13.577 5.201 1.00 92.25 93 ARG A CA 1
ATOM 724 C C . ARG A 1 93 ? -2.612 -13.263 6.226 1.00 92.25 93 ARG A C 1
ATOM 726 O O . ARG A 1 93 ? -2.340 -14.103 7.075 1.00 92.25 93 ARG A O 1
ATOM 733 N N . HIS A 1 94 ? -2.007 -12.076 6.166 1.00 92.50 94 HIS A N 1
ATOM 734 C CA . HIS A 1 94 ? -0.834 -11.761 6.993 1.00 92.50 94 HIS A CA 1
ATOM 735 C C . HIS A 1 94 ? -1.164 -11.012 8.273 1.00 92.50 94 HIS A C 1
ATOM 737 O O . HIS A 1 94 ? -0.422 -11.122 9.242 1.00 92.50 94 HIS A O 1
ATOM 743 N N . PHE A 1 95 ? -2.265 -10.265 8.297 1.00 93.75 95 PHE A N 1
ATOM 744 C CA . PHE A 1 95 ? -2.624 -9.416 9.434 1.00 93.75 95 PHE A CA 1
ATOM 745 C C . PHE A 1 95 ? -4.057 -9.650 9.919 1.00 93.75 95 PHE A C 1
ATOM 747 O O . PHE A 1 95 ? -4.539 -8.913 10.775 1.00 93.75 95 PHE A O 1
ATOM 754 N N . GLY A 1 96 ? -4.756 -10.658 9.386 1.00 94.44 96 GLY A N 1
ATOM 755 C CA . GLY A 1 96 ? -6.123 -10.975 9.797 1.00 94.44 96 GLY A CA 1
ATOM 756 C C . GLY A 1 96 ? -7.125 -9.871 9.458 1.00 94.44 96 GLY A C 1
ATOM 757 O O . GLY A 1 96 ? -8.116 -9.709 10.173 1.00 94.44 96 GLY A O 1
ATOM 758 N N . ALA A 1 97 ? -6.861 -9.088 8.405 1.00 96.12 97 ALA A N 1
ATOM 759 C CA . ALA A 1 97 ? -7.742 -8.006 7.986 1.00 96.12 97 ALA A CA 1
ATOM 760 C C . ALA A 1 97 ? -9.149 -8.517 7.656 1.00 96.12 97 ALA A C 1
ATOM 762 O O . ALA A 1 97 ? -9.322 -9.485 6.912 1.00 96.12 97 ALA A O 1
ATOM 763 N N . LYS A 1 98 ? -10.160 -7.833 8.194 1.00 96.69 98 LYS A N 1
ATOM 764 C CA . LYS A 1 98 ? -11.577 -8.109 7.934 1.00 96.69 98 LYS A CA 1
ATOM 765 C C . LYS A 1 98 ? -12.172 -6.980 7.110 1.00 96.69 98 LYS A C 1
ATOM 767 O O . LYS A 1 98 ? -12.062 -5.821 7.498 1.0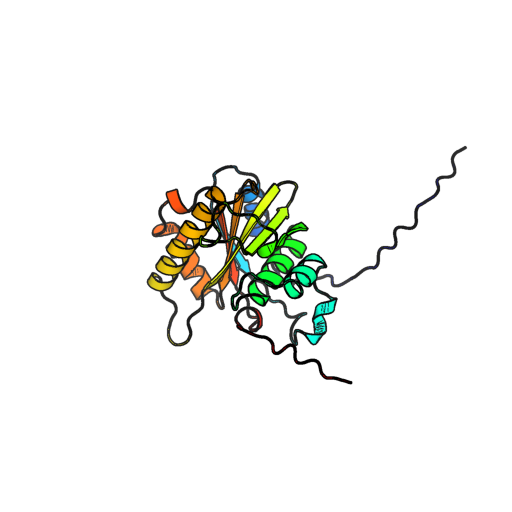0 96.69 98 LYS A O 1
ATOM 772 N N . LEU A 1 99 ? -12.798 -7.306 5.982 1.00 96.00 99 LEU A N 1
ATOM 773 C CA . LEU A 1 99 ? -13.429 -6.310 5.116 1.00 96.00 99 LEU A CA 1
ATOM 774 C C . LEU A 1 99 ? -14.586 -5.626 5.850 1.00 96.00 99 LEU A C 1
ATOM 776 O O . LEU A 1 99 ? -15.515 -6.293 6.300 1.00 96.00 99 LEU A O 1
ATOM 780 N N . HIS A 1 100 ? -14.532 -4.299 5.935 1.00 93.88 100 HIS A N 1
ATOM 781 C CA . HIS A 1 100 ? -15.587 -3.486 6.526 1.00 93.88 100 HIS A CA 1
ATOM 782 C C . HIS A 1 100 ? -16.506 -2.898 5.451 1.00 93.88 100 HIS A C 1
ATOM 784 O O . HIS A 1 100 ? -17.719 -3.086 5.512 1.00 93.88 100 HIS A O 1
ATOM 790 N N . LYS A 1 101 ? -15.927 -2.210 4.459 1.00 92.25 101 LYS A N 1
ATOM 791 C CA . LYS A 1 101 ? -16.648 -1.572 3.346 1.00 92.25 101 LYS A CA 1
ATOM 792 C C . LYS A 1 101 ? -15.831 -1.647 2.058 1.00 92.25 101 LYS A C 1
ATOM 794 O O . LYS A 1 101 ? -14.613 -1.506 2.109 1.00 92.25 101 LYS A O 1
ATOM 799 N N . THR A 1 102 ? -16.480 -1.840 0.917 1.00 91.31 102 THR A N 1
ATOM 800 C CA . THR A 1 102 ? -15.884 -1.643 -0.419 1.00 91.31 102 THR A CA 1
ATOM 801 C C . THR A 1 102 ? -15.977 -0.174 -0.844 1.00 91.31 102 THR A C 1
ATOM 803 O O . THR A 1 102 ? -16.756 0.566 -0.249 1.00 91.31 102 THR A O 1
ATOM 806 N N . GLU A 1 103 ? -15.271 0.246 -1.898 1.00 85.94 103 GLU A N 1
ATOM 807 C CA . GLU A 1 103 ? -15.302 1.621 -2.437 1.00 85.94 103 GLU A CA 1
ATOM 808 C C . GLU A 1 103 ? -16.727 2.203 -2.529 1.00 85.94 103 GLU A C 1
ATOM 810 O O . GLU A 1 103 ? -17.014 3.260 -1.973 1.00 85.94 103 GLU A O 1
ATOM 815 N N . MET A 1 104 ? -17.655 1.455 -3.140 1.00 85.00 104 MET A N 1
ATOM 816 C CA . MET A 1 104 ? -19.055 1.868 -3.331 1.00 85.00 104 MET A CA 1
ATOM 817 C C . MET A 1 104 ? -19.910 1.886 -2.051 1.00 85.00 104 MET A C 1
ATOM 819 O O . MET A 1 104 ? -21.020 2.412 -2.061 1.00 85.00 104 MET A O 1
ATOM 823 N N . GLU A 1 105 ? -19.422 1.300 -0.956 1.00 86.62 105 GLU A N 1
ATOM 824 C CA . GLU A 1 105 ? -20.084 1.288 0.358 1.00 86.62 105 GLU A CA 1
ATOM 825 C C . GLU A 1 105 ? -19.559 2.418 1.269 1.00 86.62 105 GLU A C 1
ATOM 827 O O . GLU A 1 105 ? -20.125 2.683 2.340 1.00 86.62 105 GLU A O 1
ATOM 832 N N . ILE A 1 106 ? -18.461 3.079 0.879 1.00 83.25 106 ILE A N 1
ATOM 833 C CA . ILE A 1 106 ? -17.913 4.226 1.600 1.00 83.25 106 ILE A CA 1
ATOM 834 C C . ILE A 1 106 ? -18.664 5.485 1.172 1.00 83.25 106 ILE A C 1
ATOM 836 O O . ILE A 1 106 ? -18.704 5.872 0.007 1.00 83.25 106 ILE A O 1
ATOM 840 N N . GLU A 1 107 ? -19.247 6.157 2.157 1.00 82.19 107 GLU A N 1
ATOM 841 C CA . GLU A 1 107 ? -19.982 7.395 1.941 1.00 82.19 107 GLU A CA 1
ATOM 842 C C . GLU A 1 107 ? -19.044 8.597 2.064 1.00 82.19 107 GLU A C 1
ATOM 844 O O . GLU A 1 107 ? -18.355 8.768 3.076 1.00 82.19 107 GLU A O 1
ATOM 849 N N . TYR A 1 108 ? -19.063 9.457 1.047 1.00 81.12 108 TYR A N 1
ATOM 850 C CA . TYR A 1 108 ? -18.303 10.702 0.993 1.00 81.12 108 TYR A CA 1
ATOM 851 C C . TYR A 1 108 ? -19.237 11.911 0.945 1.00 81.12 108 TYR A C 1
ATOM 853 O O . TYR A 1 108 ? -20.304 11.872 0.333 1.00 81.12 108 TYR A O 1
ATOM 861 N N . LYS A 1 109 ? -18.794 13.021 1.541 1.00 77.31 109 LYS A N 1
ATOM 862 C CA . LYS A 1 109 ? -19.459 14.332 1.496 1.00 77.31 109 LYS A CA 1
ATOM 863 C C . LYS A 1 109 ? -19.609 14.851 0.066 1.00 77.31 109 LYS A C 1
ATOM 865 O O . LYS A 1 109 ? -20.575 15.543 -0.239 1.00 77.31 109 LYS A O 1
ATOM 870 N N . THR A 1 110 ? -18.658 14.526 -0.811 1.00 71.75 110 THR A N 1
ATOM 871 C CA . THR A 1 110 ? -18.673 14.895 -2.229 1.00 71.75 110 THR A CA 1
ATOM 872 C C . THR A 1 110 ? -18.447 13.660 -3.094 1.00 71.75 110 THR A C 1
ATOM 874 O O . THR A 1 110 ? -17.596 12.828 -2.795 1.00 71.75 110 THR A O 1
ATOM 877 N N . ARG A 1 111 ? -19.207 13.537 -4.189 1.00 66.75 111 ARG A N 1
ATOM 878 C CA . ARG A 1 111 ? -19.117 12.382 -5.103 1.00 66.75 111 ARG A CA 1
ATOM 879 C C . ARG A 1 111 ? -17.959 12.457 -6.110 1.00 66.75 111 ARG A C 1
ATOM 881 O O . ARG A 1 111 ? -17.673 11.460 -6.751 1.00 66.75 111 ARG A O 1
ATOM 888 N N . ASN A 1 112 ? -17.288 13.609 -6.235 1.00 68.75 112 ASN A N 1
ATOM 889 C CA . ASN A 1 112 ? -16.261 13.868 -7.261 1.00 68.75 112 ASN A CA 1
ATOM 890 C C . ASN A 1 112 ? -14.844 14.079 -6.677 1.00 68.75 112 ASN A C 1
ATOM 892 O O . ASN A 1 112 ? -14.021 14.763 -7.284 1.00 68.75 112 ASN A O 1
ATOM 896 N N . GLY A 1 113 ? -14.568 13.570 -5.472 1.00 68.25 113 GLY A N 1
ATOM 897 C CA . GLY A 1 113 ? -13.270 13.706 -4.796 1.00 68.25 113 GLY A CA 1
ATOM 898 C C . GLY A 1 113 ? -12.436 12.417 -4.809 1.00 68.25 113 GLY A C 1
ATOM 899 O O . GLY A 1 113 ? -12.916 11.390 -5.277 1.00 68.25 113 GLY A O 1
ATOM 900 N N . PRO A 1 114 ? -11.197 12.441 -4.280 1.00 78.56 114 PRO A N 1
ATOM 901 C CA . PRO A 1 114 ? -10.412 11.226 -4.074 1.00 78.56 114 PRO A CA 1
ATOM 902 C C . PRO A 1 114 ? -11.145 10.226 -3.179 1.00 78.56 114 PRO A C 1
ATOM 904 O O . PRO A 1 114 ? -11.609 10.588 -2.094 1.00 78.56 114 PRO A O 1
ATOM 907 N N . MET A 1 115 ? -11.206 8.977 -3.635 1.00 83.56 115 MET A N 1
ATOM 908 C CA . MET A 1 115 ? -11.864 7.870 -2.949 1.00 83.56 115 MET A CA 1
ATOM 909 C C . MET A 1 115 ? -10.834 6.866 -2.419 1.00 83.56 115 MET A C 1
ATOM 911 O O . MET A 1 115 ? -9.683 6.817 -2.859 1.00 83.56 115 MET A O 1
ATOM 915 N N . THR A 1 116 ? -11.266 6.108 -1.422 1.00 87.75 116 THR A N 1
ATOM 916 C CA . THR A 1 116 ? -10.558 5.003 -0.782 1.00 87.75 116 THR A CA 1
ATOM 917 C C . THR A 1 116 ? -11.110 3.719 -1.386 1.00 87.75 116 THR A C 1
ATOM 919 O O . THR A 1 116 ? -12.329 3.564 -1.447 1.00 87.75 116 THR A O 1
ATOM 922 N N . ASP A 1 117 ? -10.248 2.790 -1.790 1.00 90.19 117 ASP A N 1
ATOM 923 C CA . ASP A 1 117 ? -10.689 1.608 -2.540 1.00 90.19 117 ASP A CA 1
ATOM 924 C C . ASP A 1 117 ? -11.463 0.621 -1.649 1.00 90.19 117 ASP A C 1
ATOM 926 O O . ASP A 1 117 ? -12.418 -0.025 -2.078 1.00 90.19 117 ASP A O 1
ATOM 930 N N . TYR A 1 118 ? -11.084 0.500 -0.375 1.00 93.75 118 TYR A N 1
ATOM 931 C CA . TYR A 1 118 ? -11.846 -0.264 0.614 1.00 93.75 118 TYR A CA 1
ATOM 932 C C . TYR A 1 118 ? -11.443 0.098 2.048 1.00 93.75 118 TYR A C 1
ATOM 934 O O . TYR A 1 118 ? -10.415 0.725 2.295 1.00 93.75 118 TYR A O 1
ATOM 942 N N . ALA A 1 119 ? -12.255 -0.314 3.018 1.00 94.69 119 ALA A N 1
ATOM 943 C CA . ALA A 1 119 ? -11.968 -0.192 4.441 1.00 94.69 119 ALA A CA 1
ATOM 944 C C . ALA A 1 119 ? -11.908 -1.570 5.102 1.00 94.69 119 ALA A C 1
ATOM 946 O O . ALA A 1 119 ? -12.717 -2.452 4.799 1.00 94.69 119 ALA A O 1
ATOM 947 N N . VAL A 1 120 ? -10.979 -1.743 6.040 1.00 96.12 120 VAL A N 1
ATOM 948 C CA . VAL A 1 120 ? -10.780 -2.984 6.800 1.00 96.12 120 VAL A CA 1
ATOM 949 C C . VAL A 1 120 ? -10.674 -2.723 8.292 1.00 96.12 120 VAL A C 1
ATOM 951 O O . VAL A 1 120 ? -10.350 -1.619 8.720 1.00 96.12 120 VAL A O 1
ATOM 954 N N . ASP A 1 121 ? -10.877 -3.776 9.074 1.00 95.50 121 ASP A N 1
ATOM 955 C CA . ASP A 1 121 ? -10.484 -3.835 10.475 1.00 95.50 121 ASP A CA 1
ATOM 956 C C . ASP A 1 121 ? -9.277 -4.759 10.644 1.00 95.50 121 ASP A C 1
ATOM 958 O O . ASP A 1 121 ? -9.322 -5.926 10.249 1.00 95.50 121 ASP A O 1
ATOM 962 N N . ILE A 1 122 ? -8.212 -4.244 11.260 1.00 94.88 122 ILE A N 1
ATOM 963 C CA . ILE A 1 122 ? -7.027 -5.012 11.665 1.00 94.88 122 ILE A CA 1
ATOM 964 C C . ILE A 1 122 ? -6.821 -4.770 13.158 1.00 94.88 122 ILE A C 1
ATOM 966 O O . ILE A 1 122 ? -6.670 -3.625 13.580 1.00 94.88 122 ILE A O 1
ATOM 970 N N . ASN A 1 123 ? -6.846 -5.827 13.974 1.00 90.31 123 ASN A N 1
ATOM 971 C CA . ASN A 1 123 ? -6.671 -5.747 15.433 1.00 90.31 123 ASN A CA 1
ATOM 972 C C . ASN A 1 123 ? -7.545 -4.667 16.108 1.00 90.31 123 ASN A C 1
ATOM 974 O O . ASN A 1 123 ? -7.073 -3.886 16.930 1.00 90.31 123 ASN A O 1
ATOM 978 N N . GLY A 1 124 ? -8.821 -4.582 15.713 1.00 88.44 124 GLY A N 1
ATOM 979 C CA . GLY A 1 124 ? -9.777 -3.601 16.249 1.00 88.44 124 GLY A CA 1
ATOM 980 C C . GLY A 1 124 ? -9.580 -2.163 15.751 1.00 88.44 124 GLY A C 1
ATOM 981 O O . GLY A 1 124 ? -10.302 -1.267 16.179 1.00 88.44 124 GLY A O 1
ATOM 982 N N . THR A 1 125 ? -8.633 -1.932 14.840 1.00 90.12 125 THR A N 1
ATOM 983 C CA . THR A 1 125 ? -8.367 -0.625 14.232 1.00 90.12 125 THR A CA 1
ATOM 984 C C . THR A 1 125 ? -9.011 -0.558 12.854 1.00 90.12 125 THR A C 1
ATOM 986 O O . THR A 1 125 ? -8.692 -1.378 11.990 1.00 90.12 125 THR A O 1
ATOM 989 N N . ARG A 1 126 ? -9.885 0.434 12.639 1.00 92.75 126 ARG A N 1
ATOM 990 C CA . ARG A 1 126 ? -10.505 0.685 11.335 1.00 92.75 126 ARG A CA 1
ATOM 991 C C . ARG A 1 126 ? -9.580 1.493 10.440 1.00 92.75 126 ARG A C 1
ATOM 993 O O . ARG A 1 126 ? -9.211 2.617 10.782 1.00 92.75 126 ARG A O 1
ATOM 1000 N N . LEU A 1 127 ? -9.264 0.934 9.281 1.00 93.94 127 LEU A N 1
ATOM 1001 C CA . LEU A 1 127 ? -8.313 1.477 8.325 1.00 93.94 127 LEU A CA 1
ATOM 1002 C C . LEU A 1 127 ? -8.990 1.676 6.976 1.00 93.94 127 LEU A C 1
ATOM 1004 O O . LEU A 1 127 ? -9.687 0.780 6.500 1.00 93.94 127 LEU A O 1
ATOM 1008 N N . GLY A 1 128 ? -8.762 2.824 6.348 1.00 94.62 128 GLY A N 1
ATOM 1009 C CA . GLY A 1 128 ? -8.978 2.946 4.912 1.00 94.62 128 GLY A CA 1
ATOM 1010 C C . GLY A 1 128 ? -7.745 2.445 4.157 1.00 94.62 128 GLY A C 1
ATOM 1011 O O . GLY A 1 128 ? -6.617 2.529 4.654 1.00 94.62 128 GLY A O 1
ATOM 1012 N N . VAL A 1 129 ? -7.956 1.867 2.979 1.00 95.69 129 VAL A N 1
ATOM 1013 C CA . VAL A 1 129 ? -6.887 1.361 2.122 1.00 95.69 129 VAL A CA 1
ATOM 1014 C C . VAL A 1 129 ? -7.054 1.914 0.716 1.00 95.69 129 VAL A C 1
ATOM 1016 O O . VAL A 1 129 ? -8.088 1.726 0.077 1.00 95.69 129 VAL A O 1
ATOM 1019 N N . SER A 1 130 ? -6.006 2.581 0.243 1.00 95.38 130 SER A N 1
ATOM 1020 C CA . SER A 1 130 ? -5.848 2.977 -1.149 1.00 95.38 130 SER A CA 1
ATOM 1021 C C . SER A 1 130 ? -4.747 2.151 -1.800 1.00 95.38 130 SER A C 1
ATOM 1023 O O . SER A 1 130 ? -3.701 1.912 -1.201 1.00 95.38 130 SER A O 1
ATOM 1025 N N . VAL A 1 131 ? -4.948 1.759 -3.046 1.00 95.56 131 VAL A N 1
ATOM 1026 C CA . VAL A 1 131 ? -4.084 0.884 -3.818 1.00 95.56 131 VAL A CA 1
ATOM 1027 C C . VAL A 1 131 ? -3.595 1.626 -5.053 1.00 95.56 131 VAL A C 1
ATOM 1029 O O . VAL A 1 131 ? -4.277 2.433 -5.695 1.00 95.56 131 VAL A O 1
ATOM 1032 N N . THR A 1 132 ? -2.336 1.398 -5.388 1.00 95.75 132 THR A N 1
ATOM 1033 C CA . THR A 1 132 ? -1.741 1.918 -6.607 1.00 95.75 132 THR A CA 1
ATOM 1034 C C . THR A 1 132 ? -0.650 0.989 -7.104 1.00 95.75 132 THR A C 1
ATOM 1036 O O . THR A 1 132 ? -0.137 0.146 -6.376 1.00 95.75 132 THR A O 1
ATOM 1039 N N . ARG A 1 133 ? -0.276 1.163 -8.368 1.00 95.56 133 ARG A N 1
ATOM 1040 C CA . ARG A 1 133 ? 0.825 0.442 -9.001 1.00 95.56 133 ARG A CA 1
ATOM 1041 C C . ARG A 1 133 ? 1.920 1.435 -9.358 1.00 95.56 133 ARG A C 1
ATOM 1043 O O . ARG A 1 133 ? 1.640 2.441 -10.010 1.00 95.56 133 ARG A O 1
ATOM 1050 N N . ALA A 1 134 ? 3.144 1.161 -8.936 1.00 95.19 134 ALA A N 1
ATOM 1051 C CA . ALA A 1 134 ? 4.344 1.837 -9.400 1.00 95.19 134 ALA A CA 1
ATOM 1052 C C . ALA A 1 134 ? 4.949 0.993 -10.527 1.00 95.19 134 ALA A C 1
ATOM 1054 O O . ALA A 1 134 ? 5.690 0.040 -10.305 1.00 95.19 134 ALA A O 1
ATOM 1055 N N . MET A 1 135 ? 4.558 1.323 -11.753 1.00 89.50 135 MET A N 1
ATOM 1056 C CA . MET A 1 135 ? 5.014 0.664 -12.972 1.00 89.50 135 MET A CA 1
ATOM 1057 C C . MET A 1 135 ? 5.123 1.697 -14.091 1.00 89.50 135 MET A C 1
ATOM 1059 O O . MET A 1 135 ? 4.462 2.739 -14.047 1.00 89.50 135 MET A O 1
ATOM 1063 N N . LYS A 1 136 ? 5.924 1.401 -15.113 1.00 85.31 136 LYS A N 1
ATOM 1064 C CA . LYS A 1 136 ? 5.997 2.207 -16.331 1.00 85.31 136 LYS A CA 1
ATOM 1065 C C . LYS A 1 136 ? 5.895 1.306 -17.554 1.00 85.31 136 LYS A C 1
ATOM 1067 O O . LYS A 1 136 ? 6.583 0.294 -17.642 1.00 85.31 136 LYS A O 1
ATOM 1072 N N . PHE A 1 137 ? 5.035 1.683 -18.496 1.00 75.62 137 PHE A N 1
ATOM 1073 C CA . PHE A 1 137 ? 4.977 1.043 -19.805 1.00 75.62 137 PHE A CA 1
ATOM 1074 C C . PHE A 1 137 ? 6.083 1.629 -20.685 1.00 75.62 137 PHE A C 1
ATOM 1076 O O . PHE A 1 137 ? 5.969 2.761 -21.147 1.00 75.62 137 PHE A O 1
ATOM 1083 N N . GLY A 1 138 ? 7.154 0.862 -20.887 1.00 75.31 138 GLY A N 1
ATOM 1084 C CA . GLY A 1 138 ? 8.311 1.278 -21.680 1.00 75.31 138 GLY A CA 1
ATOM 1085 C C . GLY A 1 138 ? 9.268 2.222 -20.938 1.00 75.31 138 GLY A C 1
ATOM 1086 O O . GLY A 1 138 ? 8.868 3.189 -20.289 1.00 75.31 138 GLY A O 1
ATOM 1087 N N . GLY A 1 139 ? 10.568 1.952 -21.066 1.00 87.25 139 GLY A N 1
ATOM 1088 C CA . GLY A 1 139 ? 11.631 2.722 -20.415 1.00 87.25 139 GLY A CA 1
ATOM 1089 C C . GLY A 1 139 ? 11.728 2.509 -18.900 1.00 87.25 139 GLY A C 1
ATOM 1090 O O . GLY A 1 139 ? 11.018 1.696 -18.312 1.00 87.25 139 GLY A O 1
ATOM 1091 N N . ASN A 1 140 ? 12.626 3.266 -18.266 1.00 92.56 140 ASN A N 1
ATOM 1092 C CA . ASN A 1 140 ? 12.930 3.125 -16.842 1.00 92.56 140 ASN A CA 1
ATOM 1093 C C . ASN A 1 140 ? 11.945 3.908 -15.965 1.00 92.56 140 ASN A C 1
ATOM 1095 O O . ASN A 1 140 ? 11.580 5.052 -16.271 1.00 92.56 140 ASN A O 1
ATOM 1099 N N . TYR A 1 141 ? 11.547 3.298 -14.848 1.00 95.69 141 TYR A N 1
ATOM 1100 C CA . TYR A 1 141 ? 10.895 3.994 -13.743 1.00 95.69 141 TYR A CA 1
ATOM 1101 C C . TYR A 1 141 ? 11.945 4.845 -13.011 1.00 95.69 141 TYR A C 1
ATOM 1103 O O . TYR A 1 141 ? 13.051 4.371 -12.770 1.00 95.69 141 TYR A O 1
ATOM 1111 N N . THR A 1 142 ? 11.631 6.104 -12.701 1.00 96.62 142 THR A N 1
ATOM 1112 C CA . THR A 1 142 ? 12.599 7.076 -12.146 1.00 96.62 142 THR A CA 1
ATOM 1113 C C . THR A 1 142 ? 12.068 7.715 -10.868 1.00 96.62 142 THR A C 1
ATOM 1115 O O . THR A 1 142 ? 10.870 7.641 -10.586 1.00 96.62 142 THR A O 1
ATOM 1118 N N . GLU A 1 143 ? 12.947 8.396 -10.133 1.00 97.56 143 GLU A N 1
ATOM 1119 C CA . GLU A 1 143 ? 12.598 9.156 -8.925 1.00 97.56 143 GLU A CA 1
ATOM 1120 C C . GLU A 1 143 ? 11.511 10.209 -9.188 1.00 97.56 143 GLU A C 1
ATOM 1122 O O . GLU A 1 143 ? 10.581 10.343 -8.401 1.00 97.56 143 GLU A O 1
ATOM 1127 N N . GLU A 1 144 ? 11.526 10.874 -10.348 1.00 96.69 144 GLU A N 1
ATOM 1128 C CA . GLU A 1 144 ? 10.475 11.827 -10.732 1.00 96.69 144 GLU A CA 1
ATOM 1129 C C . GLU A 1 144 ? 9.091 11.159 -10.844 1.00 96.69 144 GLU A C 1
ATOM 1131 O O . GLU A 1 144 ? 8.089 11.700 -10.363 1.00 96.69 144 GLU A O 1
ATOM 1136 N N . HIS A 1 145 ? 9.022 9.949 -11.416 1.00 96.75 145 HIS A N 1
ATOM 1137 C CA . HIS A 1 145 ? 7.766 9.194 -11.493 1.00 96.75 145 HIS A CA 1
ATOM 1138 C C . HIS A 1 145 ? 7.270 8.797 -10.098 1.00 96.75 145 HIS A C 1
ATOM 1140 O O . HIS A 1 145 ? 6.077 8.944 -9.816 1.00 96.75 145 HIS A O 1
ATOM 1146 N N . ALA A 1 146 ? 8.170 8.330 -9.225 1.00 97.62 146 ALA A N 1
ATOM 1147 C CA . ALA A 1 146 ? 7.852 8.033 -7.829 1.00 97.62 146 ALA A CA 1
ATOM 1148 C C . ALA A 1 146 ? 7.349 9.280 -7.095 1.00 97.62 146 ALA A C 1
ATOM 1150 O O . ALA A 1 146 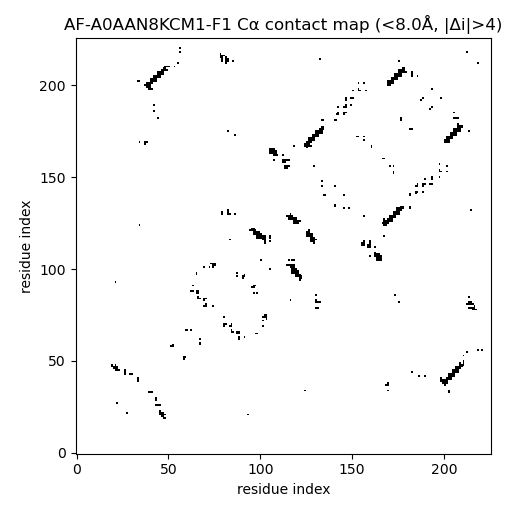? 6.325 9.222 -6.412 1.00 97.62 146 ALA A O 1
ATOM 1151 N N . HIS A 1 147 ? 8.015 10.420 -7.281 1.00 97.62 147 HIS A N 1
ATOM 1152 C CA . HIS A 1 147 ? 7.674 11.671 -6.617 1.00 97.62 147 HIS A CA 1
ATOM 1153 C C . HIS A 1 147 ? 6.284 12.144 -7.032 1.00 97.62 147 HIS A C 1
ATOM 1155 O O . HIS A 1 147 ? 5.462 12.477 -6.173 1.00 97.62 147 HIS A O 1
ATOM 1161 N N . HIS A 1 148 ? 5.979 12.112 -8.334 1.00 96.50 148 HIS A N 1
ATOM 1162 C CA . HIS A 1 148 ? 4.651 12.444 -8.839 1.00 96.50 148 HIS A CA 1
ATOM 1163 C C . HIS A 1 148 ? 3.581 11.481 -8.301 1.00 96.50 148 HIS A C 1
ATOM 1165 O O . HIS A 1 148 ? 2.533 11.927 -7.821 1.00 96.50 148 HIS A O 1
ATOM 1171 N N . LEU A 1 149 ? 3.847 10.170 -8.346 1.00 96.94 149 LEU A N 1
ATOM 1172 C CA . LEU A 1 149 ? 2.920 9.139 -7.882 1.00 96.94 149 LEU A CA 1
ATOM 1173 C C . LEU A 1 149 ? 2.586 9.309 -6.396 1.00 96.94 149 LEU A C 1
ATOM 1175 O O . LEU A 1 149 ? 1.408 9.395 -6.040 1.00 96.94 149 LEU A O 1
ATOM 1179 N N . LEU A 1 150 ? 3.609 9.385 -5.542 1.00 97.50 150 LEU A N 1
ATOM 1180 C CA . LEU A 1 150 ? 3.458 9.496 -4.093 1.00 97.50 150 LEU A CA 1
ATOM 1181 C C . LEU A 1 150 ? 2.799 10.819 -3.697 1.00 97.50 150 LEU A C 1
ATOM 1183 O O . LEU A 1 150 ? 1.850 10.797 -2.917 1.00 97.50 150 LEU A O 1
ATOM 1187 N N . ASN A 1 151 ? 3.206 11.957 -4.275 1.00 96.12 151 ASN A N 1
ATOM 1188 C CA . ASN A 1 151 ? 2.552 13.241 -3.994 1.00 96.12 151 ASN A CA 1
ATOM 1189 C C . ASN A 1 151 ? 1.065 13.207 -4.337 1.00 96.12 151 ASN A C 1
ATOM 1191 O O . ASN A 1 151 ? 0.235 13.639 -3.537 1.00 96.12 151 ASN A O 1
ATOM 1195 N N . LYS A 1 152 ? 0.719 12.702 -5.526 1.00 94.88 152 LYS A N 1
ATOM 1196 C CA . LYS A 1 152 ? -0.674 12.615 -5.966 1.00 94.88 152 LYS A CA 1
ATOM 1197 C C . LYS A 1 152 ? -1.484 11.711 -5.037 1.00 94.88 152 LYS A C 1
ATOM 1199 O O . LYS A 1 152 ? -2.568 12.098 -4.603 1.00 94.88 152 LYS A O 1
ATOM 1204 N N . LYS A 1 153 ? -0.966 10.519 -4.728 1.00 95.06 153 LYS A N 1
ATOM 1205 C CA . LYS A 1 153 ? -1.690 9.511 -3.946 1.00 95.06 153 LYS A CA 1
ATOM 1206 C C . LYS A 1 153 ? -1.807 9.887 -2.471 1.00 95.06 153 LYS A C 1
ATOM 1208 O O . LYS A 1 153 ? -2.907 9.801 -1.942 1.00 95.06 153 LYS A O 1
ATOM 1213 N N . LEU A 1 154 ? -0.752 10.391 -1.834 1.00 95.38 154 LEU A N 1
ATOM 1214 C CA . LEU A 1 154 ? -0.803 10.818 -0.430 1.00 95.38 154 LEU A CA 1
ATOM 1215 C C . LEU A 1 154 ? -1.703 12.044 -0.223 1.00 95.38 154 LEU A C 1
ATOM 1217 O O . LEU A 1 154 ? -2.487 12.073 0.724 1.00 95.38 154 LEU A O 1
ATOM 1221 N N . LYS A 1 155 ? -1.687 13.022 -1.144 1.00 93.25 155 LYS A N 1
ATOM 1222 C CA . LYS A 1 155 ? -2.666 14.127 -1.126 1.00 93.25 155 LYS A CA 1
ATOM 1223 C C . LYS A 1 155 ? -4.099 13.600 -1.222 1.00 93.25 155 LYS A C 1
ATOM 1225 O O . LYS A 1 155 ? -4.956 14.030 -0.454 1.00 93.25 155 LYS A O 1
ATOM 1230 N N . GLY A 1 156 ? -4.340 12.651 -2.131 1.00 89.44 156 GLY A N 1
ATOM 1231 C CA . GLY A 1 156 ? -5.642 12.006 -2.295 1.00 89.44 156 GLY A CA 1
ATOM 1232 C C . GLY A 1 156 ? -6.103 11.262 -1.040 1.00 89.44 156 GLY A C 1
ATOM 1233 O O . GLY A 1 156 ? -7.228 11.466 -0.595 1.00 89.44 156 GLY A O 1
ATOM 1234 N N . VAL A 1 157 ? -5.224 10.471 -0.420 1.00 89.75 157 VAL A N 1
ATOM 1235 C CA . VAL A 1 157 ? -5.502 9.743 0.830 1.00 89.75 157 VAL A CA 1
ATOM 1236 C C . VAL A 1 157 ? -5.880 10.711 1.953 1.00 89.75 157 VAL A C 1
ATOM 1238 O O . VAL A 1 157 ? -6.922 10.535 2.588 1.00 89.75 157 VAL A O 1
ATOM 1241 N N . ASN A 1 158 ? -5.112 11.784 2.148 1.00 87.31 158 ASN A N 1
ATOM 1242 C CA . ASN A 1 158 ? -5.405 12.785 3.176 1.00 87.31 158 ASN A CA 1
ATOM 1243 C C . ASN A 1 158 ? -6.746 13.491 2.925 1.00 87.31 158 ASN A C 1
ATOM 1245 O O . ASN A 1 158 ? -7.533 13.679 3.855 1.00 87.31 158 ASN A O 1
ATOM 1249 N N . GLN A 1 159 ? -7.042 13.826 1.667 1.00 84.81 159 GLN A N 1
ATOM 1250 C CA . GLN A 1 159 ? -8.310 14.446 1.286 1.00 84.81 159 GLN A CA 1
ATOM 1251 C C . GLN A 1 159 ? -9.503 13.489 1.456 1.00 84.81 159 GLN A C 1
ATOM 1253 O O . GLN A 1 159 ? -10.559 13.907 1.933 1.00 84.81 159 GLN A O 1
ATOM 1258 N N . SER A 1 160 ? -9.342 12.204 1.123 1.00 80.94 160 SER A N 1
ATOM 1259 C CA . SER A 1 160 ? -10.395 11.189 1.278 1.00 80.94 160 SER A CA 1
ATOM 1260 C C . SER A 1 160 ? -10.815 11.030 2.744 1.00 80.94 160 SER A C 1
ATOM 1262 O O . SER A 1 160 ? -12.007 10.965 3.040 1.00 80.94 160 SER A O 1
ATOM 1264 N N . THR A 1 161 ? -9.855 11.085 3.677 1.00 81.88 161 THR A N 1
ATOM 1265 C CA . THR A 1 161 ? -10.110 11.030 5.124 1.00 81.88 161 THR A CA 1
ATOM 1266 C C . THR A 1 161 ? -10.995 12.190 5.581 1.00 81.88 161 THR A C 1
ATOM 1268 O O . THR A 1 161 ? -11.970 11.972 6.293 1.00 81.88 161 THR A O 1
ATOM 1271 N N . GLN A 1 162 ? -10.713 13.416 5.129 1.00 78.06 162 GLN A N 1
ATOM 1272 C CA . GLN A 1 162 ? -11.488 14.613 5.498 1.00 78.06 162 GLN A CA 1
ATOM 1273 C C . GLN A 1 162 ? -12.916 14.605 4.923 1.00 78.06 162 GLN A C 1
ATOM 1275 O O . GLN A 1 162 ? -13.850 15.176 5.509 1.00 78.06 162 GLN A O 1
ATOM 1280 N N . ASN A 1 163 ? -13.081 13.959 3.767 1.00 75.19 163 ASN A N 1
ATOM 1281 C CA . ASN A 1 163 ? -14.320 13.955 3.000 1.00 75.19 163 ASN A CA 1
ATOM 1282 C C . ASN A 1 163 ? -15.222 12.751 3.277 1.00 75.19 163 ASN A C 1
ATOM 1284 O O . ASN A 1 163 ? -16.388 12.799 2.900 1.00 75.19 163 ASN A O 1
ATOM 1288 N N . SER A 1 164 ? -14.731 11.690 3.911 1.00 75.56 164 SER A N 1
ATOM 1289 C CA . SER A 1 164 ? -15.545 10.515 4.234 1.00 75.56 164 SER A CA 1
ATOM 1290 C C . SER A 1 164 ? -16.441 10.742 5.462 1.00 75.56 164 SER A C 1
ATOM 1292 O O . SER A 1 164 ? -16.072 11.448 6.400 1.00 75.56 164 SER A O 1
ATOM 1294 N N . PHE A 1 165 ? -17.631 10.136 5.467 1.00 76.38 165 PHE A N 1
ATOM 1295 C CA . PHE A 1 165 ? -18.454 9.985 6.678 1.00 76.38 165 PHE A CA 1
ATOM 1296 C C . PHE A 1 165 ? -17.996 8.799 7.535 1.00 76.38 165 PHE A C 1
ATOM 1298 O O . PHE A 1 165 ? -18.304 8.718 8.721 1.00 76.38 165 PHE A O 1
ATOM 1305 N N . THR A 1 166 ? -17.256 7.866 6.932 1.00 69.44 166 THR A N 1
ATOM 1306 C CA . THR A 1 166 ? -16.683 6.718 7.634 1.00 69.44 166 THR A CA 1
ATOM 1307 C C . THR A 1 166 ? -15.414 7.157 8.351 1.00 69.44 166 THR A C 1
ATOM 1309 O O . THR A 1 166 ? -14.414 7.463 7.721 1.00 69.44 166 THR A O 1
ATOM 1312 N N . THR A 1 167 ? -15.418 7.157 9.679 1.00 75.19 167 THR A N 1
ATOM 1313 C CA . THR A 1 167 ? -14.219 7.491 10.451 1.00 75.19 167 THR A CA 1
ATOM 1314 C C . THR A 1 167 ? -13.285 6.283 10.513 1.00 75.19 167 THR A C 1
ATOM 1316 O O . THR A 1 167 ? -13.537 5.338 11.264 1.00 75.19 167 THR A O 1
ATOM 1319 N N . TRP A 1 168 ? -12.202 6.297 9.739 1.00 80.38 168 TRP A N 1
ATOM 1320 C CA . TRP A 1 168 ? -11.044 5.432 9.977 1.00 80.38 168 TRP A CA 1
ATOM 1321 C C . TRP A 1 168 ? -9.992 6.176 10.800 1.00 80.38 168 TRP A C 1
ATOM 1323 O O . TRP A 1 168 ? -9.833 7.392 10.696 1.00 80.38 168 TRP A O 1
ATOM 1333 N N . THR A 1 169 ? -9.274 5.443 11.646 1.00 82.56 169 THR A N 1
ATOM 1334 C CA . THR A 1 169 ? -8.276 6.017 12.560 1.00 82.56 169 THR A CA 1
ATOM 1335 C C . THR A 1 169 ? -6.918 6.201 11.895 1.00 82.56 169 THR A C 1
ATOM 1337 O O . THR A 1 169 ? -6.114 6.995 12.376 1.00 82.56 169 THR A O 1
ATOM 1340 N N . LYS A 1 170 ? -6.669 5.484 10.793 1.00 90.25 170 LYS A N 1
ATOM 1341 C CA . LYS A 1 170 ? -5.430 5.506 10.011 1.00 90.25 170 LYS A CA 1
ATOM 1342 C C . LYS A 1 170 ? -5.692 5.039 8.575 1.00 90.25 170 LYS A C 1
ATOM 1344 O O . LYS A 1 170 ? -6.709 4.405 8.298 1.00 90.25 170 LYS A O 1
ATOM 1349 N N . GLN A 1 171 ? -4.782 5.377 7.667 1.00 93.62 171 GLN A N 1
ATOM 1350 C CA . GLN A 1 171 ? -4.828 4.982 6.262 1.00 93.62 171 GLN A CA 1
ATOM 1351 C C . GLN A 1 171 ? -3.654 4.071 5.895 1.00 93.62 171 GLN A C 1
ATOM 1353 O O . GLN A 1 171 ? -2.559 4.200 6.449 1.00 93.62 171 GLN A O 1
ATOM 1358 N N . ILE A 1 172 ? -3.869 3.192 4.918 1.00 96.62 172 ILE A N 1
ATOM 1359 C CA . ILE A 1 172 ? -2.815 2.458 4.213 1.00 96.62 172 ILE A CA 1
ATOM 1360 C C . ILE A 1 172 ? -2.813 2.899 2.747 1.00 96.62 172 ILE A C 1
ATOM 1362 O O . ILE A 1 172 ? -3.840 2.833 2.079 1.00 96.62 172 ILE A O 1
ATOM 1366 N N . LEU A 1 173 ? -1.652 3.295 2.229 1.00 97.75 173 LEU A N 1
ATOM 1367 C CA . LEU A 1 173 ? -1.398 3.379 0.793 1.00 97.75 173 LEU A CA 1
ATOM 1368 C C . LEU A 1 173 ? -0.567 2.162 0.379 1.00 97.75 173 LEU A C 1
ATOM 1370 O O . LEU A 1 173 ? 0.631 2.111 0.649 1.00 97.75 173 LEU A O 1
ATOM 1374 N N . HIS A 1 174 ? -1.193 1.187 -0.272 1.00 98.00 174 HIS A N 1
ATOM 1375 C CA . HIS A 1 174 ? -0.518 0.008 -0.797 1.00 98.00 174 HIS A CA 1
ATOM 1376 C C . HIS A 1 174 ? -0.025 0.268 -2.227 1.00 98.00 174 HIS A C 1
ATOM 1378 O O . HIS A 1 174 ? -0.809 0.526 -3.142 1.00 98.00 174 HIS A O 1
ATOM 1384 N N . VAL A 1 175 ? 1.288 0.213 -2.419 1.00 98.06 175 VAL A N 1
ATOM 1385 C CA . VAL A 1 175 ? 1.985 0.407 -3.688 1.00 98.06 175 VAL A CA 1
ATOM 1386 C C . VAL A 1 175 ? 2.537 -0.933 -4.166 1.00 98.06 175 VAL A C 1
ATOM 1388 O O . VAL A 1 175 ? 3.479 -1.461 -3.584 1.00 98.06 175 VAL A O 1
ATOM 1391 N N . TRP A 1 176 ? 1.988 -1.462 -5.254 1.00 97.56 176 TRP A N 1
ATOM 1392 C CA . TRP A 1 176 ? 2.557 -2.620 -5.943 1.00 97.56 176 TRP A CA 1
ATOM 1393 C C . TRP A 1 176 ? 3.725 -2.205 -6.835 1.00 97.56 176 TRP A C 1
ATOM 1395 O O . TRP A 1 176 ? 3.588 -1.259 -7.616 1.00 97.56 176 TRP A O 1
ATOM 1405 N N . THR A 1 177 ? 4.834 -2.935 -6.780 1.00 96.62 177 THR A N 1
ATOM 1406 C CA . THR A 1 177 ? 6.013 -2.729 -7.633 1.00 96.62 177 THR A CA 1
ATOM 1407 C C . THR A 1 177 ? 6.371 -4.023 -8.364 1.00 96.62 177 THR A C 1
ATOM 1409 O O . THR A 1 177 ? 6.130 -5.127 -7.875 1.00 96.62 177 THR A O 1
ATOM 1412 N N . THR A 1 178 ? 6.940 -3.902 -9.564 1.00 94.19 178 THR A N 1
ATOM 1413 C CA . THR A 1 178 ? 7.325 -5.064 -10.389 1.00 94.19 178 THR A CA 1
ATOM 1414 C C . THR A 1 178 ? 8.754 -5.546 -10.128 1.00 94.19 178 THR A C 1
ATOM 1416 O O . THR A 1 178 ? 9.188 -6.523 -10.727 1.00 94.19 178 THR A O 1
ATOM 1419 N N . SER A 1 179 ? 9.535 -4.819 -9.324 1.00 94.19 179 SER A N 1
ATOM 1420 C CA . SER A 1 179 ? 10.937 -5.145 -9.036 1.00 94.19 179 SER A CA 1
ATOM 1421 C C . SER A 1 179 ? 11.435 -4.392 -7.808 1.00 94.19 179 SER A C 1
ATOM 1423 O O . SER A 1 179 ? 10.947 -3.293 -7.524 1.00 94.19 179 SER A O 1
ATOM 1425 N N . ASP A 1 180 ? 12.474 -4.922 -7.171 1.00 94.50 180 ASP A N 1
ATOM 1426 C CA . ASP A 1 180 ? 13.092 -4.303 -5.997 1.00 94.50 180 ASP A CA 1
ATOM 1427 C C . ASP A 1 180 ? 13.717 -2.942 -6.302 1.00 94.50 180 ASP A C 1
ATOM 1429 O O . ASP A 1 180 ? 13.572 -2.022 -5.511 1.00 94.50 180 ASP A O 1
ATOM 1433 N N . ASN A 1 181 ? 14.264 -2.741 -7.504 1.00 95.81 181 ASN A N 1
ATOM 1434 C CA . ASN A 1 181 ? 14.752 -1.426 -7.929 1.00 95.81 181 ASN A CA 1
ATOM 1435 C C . ASN A 1 181 ? 13.652 -0.345 -7.864 1.00 95.81 181 ASN A C 1
ATOM 1437 O O . ASN A 1 181 ? 13.878 0.770 -7.404 1.00 95.81 181 ASN A O 1
ATOM 1441 N N . ILE A 1 182 ? 12.425 -0.668 -8.291 1.00 97.19 182 ILE A N 1
ATOM 1442 C CA . ILE A 1 182 ? 11.300 0.277 -8.187 1.00 97.19 182 ILE A CA 1
ATOM 1443 C C . ILE A 1 182 ? 10.909 0.482 -6.721 1.00 97.19 182 ILE A C 1
ATOM 1445 O O . ILE A 1 182 ? 10.601 1.607 -6.326 1.00 97.19 182 ILE A O 1
ATOM 1449 N N . THR A 1 183 ? 10.934 -0.582 -5.918 1.00 97.25 183 THR A N 1
ATOM 1450 C CA . THR A 1 183 ? 10.699 -0.513 -4.470 1.00 97.25 183 THR A CA 1
ATOM 1451 C C . THR A 1 183 ? 11.699 0.416 -3.784 1.00 97.25 183 THR A C 1
ATOM 1453 O O . THR A 1 183 ? 11.282 1.267 -3.000 1.00 97.25 183 THR A O 1
ATOM 1456 N N . ASP A 1 184 ? 12.980 0.339 -4.133 1.00 97.62 184 ASP A N 1
ATOM 1457 C CA . ASP A 1 184 ? 14.033 1.199 -3.593 1.00 97.62 184 ASP A CA 1
ATOM 1458 C C . ASP A 1 184 ? 13.860 2.656 -4.028 1.00 97.62 184 ASP A C 1
ATOM 1460 O O . ASP A 1 184 ? 13.958 3.558 -3.197 1.00 97.62 184 ASP A O 1
ATOM 1464 N N . ILE A 1 185 ? 13.514 2.904 -5.298 1.00 98.31 185 ILE A N 1
ATOM 1465 C CA . ILE A 1 185 ? 13.204 4.255 -5.793 1.00 98.31 185 ILE A CA 1
ATOM 1466 C C . ILE A 1 185 ? 12.023 4.857 -5.018 1.00 98.31 185 ILE A C 1
ATOM 1468 O O . ILE A 1 185 ? 12.093 6.004 -4.575 1.00 98.31 185 ILE A O 1
ATOM 1472 N N . ILE A 1 186 ? 10.935 4.100 -4.835 1.00 98.31 186 ILE A N 1
ATOM 1473 C CA . ILE A 1 186 ? 9.759 4.555 -4.080 1.00 98.31 186 ILE A CA 1
ATOM 1474 C C . ILE A 1 186 ? 10.131 4.854 -2.628 1.00 98.31 186 ILE A C 1
ATOM 1476 O O . ILE A 1 186 ? 9.732 5.899 -2.112 1.00 98.31 186 ILE A O 1
ATOM 1480 N N . THR A 1 187 ? 10.898 3.975 -1.978 1.00 97.81 187 THR A N 1
ATOM 1481 C CA . THR A 1 187 ? 11.333 4.173 -0.591 1.00 97.81 187 THR A CA 1
ATOM 1482 C C . THR A 1 187 ? 12.216 5.403 -0.451 1.00 97.81 187 THR A C 1
ATOM 1484 O O . THR A 1 187 ? 11.923 6.257 0.383 1.00 97.81 187 THR A O 1
ATOM 1487 N N . LYS A 1 188 ? 13.222 5.557 -1.317 1.00 98.12 188 LYS A N 1
ATOM 1488 C CA . LYS A 1 188 ? 14.125 6.712 -1.322 1.00 98.12 188 LYS A CA 1
ATOM 1489 C C . LYS A 1 188 ? 13.353 8.024 -1.470 1.00 98.12 188 LYS A C 1
ATOM 1491 O O . LYS A 1 188 ? 13.518 8.937 -0.665 1.00 98.12 188 LYS A O 1
ATOM 1496 N N . VAL A 1 189 ? 12.469 8.108 -2.463 1.00 98.31 189 VAL A N 1
ATOM 1497 C CA . VAL A 1 189 ? 11.664 9.314 -2.706 1.00 98.31 189 VAL A CA 1
ATOM 1498 C C . VAL A 1 189 ? 10.699 9.572 -1.553 1.00 98.31 189 VAL A C 1
ATOM 1500 O O . VAL A 1 189 ? 10.537 10.717 -1.128 1.00 98.31 189 VAL A O 1
ATOM 1503 N N . TYR A 1 190 ? 10.067 8.526 -1.008 1.00 98.19 190 TYR A N 1
ATOM 1504 C CA . TYR A 1 190 ? 9.243 8.669 0.185 1.00 98.19 190 TYR A CA 1
ATOM 1505 C C . TYR A 1 190 ? 10.057 9.274 1.323 1.00 98.19 190 TYR A C 1
ATOM 1507 O O . TYR A 1 190 ? 9.602 10.232 1.934 1.00 98.19 190 TYR A O 1
ATOM 1515 N N . GLU A 1 191 ? 11.249 8.766 1.614 1.00 96.56 191 GLU A N 1
ATOM 1516 C CA . GLU A 1 191 ? 12.061 9.221 2.741 1.00 96.56 191 GLU A CA 1
ATOM 1517 C C . GLU A 1 191 ? 12.545 10.663 2.568 1.00 96.56 191 GLU A C 1
ATOM 1519 O O . GLU A 1 191 ? 12.342 11.468 3.483 1.00 96.56 191 GLU A O 1
ATOM 1524 N N . HIS A 1 192 ? 13.076 11.008 1.394 1.00 96.62 192 HIS A N 1
ATOM 1525 C CA . HIS A 1 192 ? 13.799 12.264 1.180 1.00 96.62 192 HIS A CA 1
ATOM 1526 C C . HIS A 1 192 ? 12.965 13.398 0.577 1.00 96.62 192 HIS A C 1
ATOM 1528 O O . HIS A 1 192 ? 13.149 14.549 0.974 1.00 96.62 192 HIS A O 1
ATOM 1534 N N . ASP A 1 193 ? 12.016 13.095 -0.310 1.00 96.38 193 ASP A N 1
ATOM 1535 C CA . ASP A 1 193 ? 11.396 14.130 -1.149 1.00 96.38 193 ASP A CA 1
ATOM 1536 C C . ASP A 1 193 ? 9.952 14.435 -0.740 1.00 96.38 193 ASP A C 1
ATOM 1538 O O . ASP A 1 193 ? 9.445 15.535 -0.963 1.00 96.38 193 ASP A O 1
ATOM 1542 N N . ILE A 1 194 ? 9.260 13.471 -0.121 1.00 97.12 194 ILE A N 1
ATOM 1543 C CA . ILE A 1 194 ? 7.873 13.670 0.307 1.00 97.12 194 ILE A CA 1
ATOM 1544 C C . ILE A 1 194 ? 7.818 14.507 1.600 1.00 97.12 194 ILE A C 1
ATOM 1546 O O . ILE A 1 194 ? 8.384 14.104 2.624 1.00 97.12 194 ILE A O 1
ATOM 1550 N N . PRO A 1 195 ? 7.073 15.633 1.618 1.00 94.62 195 PRO A N 1
ATOM 1551 C CA . PRO A 1 195 ? 6.938 16.470 2.805 1.00 94.62 195 PRO A CA 1
ATOM 1552 C C . PRO A 1 195 ? 6.332 15.715 4.000 1.00 94.62 195 PRO A C 1
ATOM 1554 O O . PRO A 1 195 ? 5.363 14.970 3.815 1.00 94.62 195 PRO A O 1
ATOM 1557 N N . PRO A 1 196 ? 6.797 15.960 5.242 1.00 92.19 196 PRO A N 1
ATOM 1558 C CA . PRO A 1 196 ? 6.250 15.323 6.443 1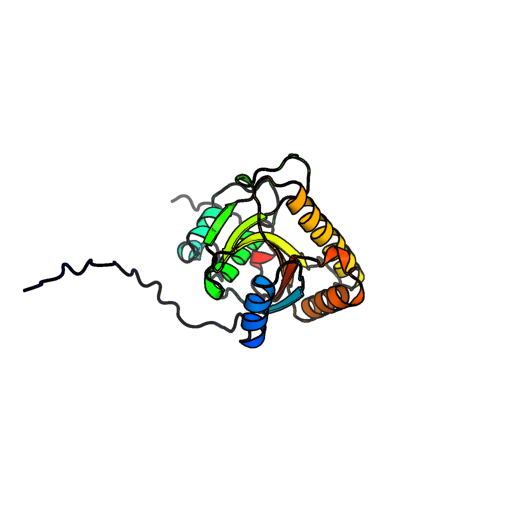.00 92.19 196 PRO A CA 1
ATOM 1559 C C . PRO A 1 196 ? 4.730 15.455 6.581 1.00 92.19 196 PRO A C 1
ATOM 1561 O O . PRO A 1 196 ? 4.066 14.494 6.955 1.00 92.19 196 PRO A O 1
ATOM 1564 N N . ALA A 1 197 ? 4.165 16.602 6.193 1.00 90.69 197 ALA A N 1
ATOM 1565 C CA . ALA A 1 197 ? 2.725 16.861 6.238 1.00 90.69 197 ALA A CA 1
ATOM 1566 C C . ALA A 1 197 ? 1.883 15.905 5.370 1.00 90.69 197 ALA A C 1
ATOM 1568 O O . ALA A 1 197 ? 0.698 15.730 5.635 1.00 90.69 197 ALA A O 1
ATOM 1569 N N . LEU A 1 198 ? 2.469 15.285 4.338 1.00 91.94 198 LEU A N 1
ATOM 1570 C CA . LEU A 1 198 ? 1.782 14.287 3.511 1.00 91.94 198 LEU A CA 1
ATOM 1571 C C . LEU A 1 198 ? 1.935 12.859 4.043 1.00 91.94 198 LEU A C 1
ATOM 1573 O O . LEU A 1 198 ? 1.180 11.982 3.639 1.00 91.94 198 LEU A O 1
ATOM 1577 N N . LYS A 1 199 ? 2.898 12.621 4.937 1.00 91.81 199 LYS A N 1
ATOM 1578 C CA . LYS A 1 199 ? 3.186 11.301 5.511 1.00 91.81 199 LYS A CA 1
ATOM 1579 C C . LYS A 1 199 ? 2.309 10.994 6.723 1.00 91.81 199 LYS A C 1
ATOM 1581 O O . LYS A 1 199 ? 2.160 9.832 7.084 1.00 91.81 199 LYS A O 1
ATOM 1586 N N . THR A 1 200 ? 1.770 12.012 7.390 1.00 88.00 200 THR A N 1
ATOM 1587 C CA . THR A 1 200 ? 1.079 11.848 8.674 1.00 88.00 200 THR A CA 1
ATOM 1588 C C . THR A 1 200 ? -0.117 10.907 8.569 1.00 88.00 200 THR A C 1
ATOM 1590 O O . THR A 1 200 ? -0.858 10.897 7.588 1.00 88.00 200 THR A O 1
ATOM 1593 N N . ASN A 1 201 ? -0.275 10.077 9.601 1.00 90.75 201 ASN A N 1
ATOM 1594 C CA . ASN A 1 201 ? -1.361 9.106 9.742 1.00 90.75 201 ASN A CA 1
ATOM 1595 C C . ASN A 1 201 ? -1.601 8.155 8.542 1.00 90.75 201 ASN A C 1
ATOM 1597 O O . ASN A 1 201 ? -2.668 7.544 8.440 1.00 90.75 201 ASN A O 1
ATOM 1601 N N . THR A 1 202 ? -0.613 8.003 7.653 1.00 94.25 202 THR A N 1
ATOM 1602 C CA . THR A 1 202 ? -0.671 7.105 6.495 1.00 94.25 202 THR A CA 1
ATOM 1603 C C . THR A 1 202 ? 0.515 6.150 6.513 1.00 94.25 202 THR A C 1
ATOM 1605 O O . THR A 1 202 ? 1.675 6.559 6.560 1.00 94.25 202 THR A O 1
ATOM 1608 N N . LEU A 1 203 ? 0.220 4.855 6.475 1.00 96.19 203 LEU A N 1
ATOM 1609 C CA . LEU A 1 203 ? 1.208 3.803 6.295 1.00 96.19 203 LEU A CA 1
ATOM 1610 C C . LEU A 1 203 ? 1.349 3.498 4.801 1.00 96.19 203 LEU A C 1
ATOM 1612 O O . LEU A 1 203 ? 0.397 3.053 4.168 1.00 96.19 203 LEU A O 1
ATOM 1616 N N . VAL A 1 204 ? 2.531 3.705 4.236 1.00 97.81 204 VAL A N 1
ATOM 1617 C CA . VAL A 1 204 ? 2.851 3.283 2.873 1.00 97.81 204 VAL A CA 1
ATOM 1618 C C . VAL A 1 204 ? 3.384 1.855 2.922 1.00 97.81 204 VAL A C 1
ATOM 1620 O O . VAL A 1 204 ? 4.458 1.600 3.462 1.00 97.81 204 VAL A O 1
ATOM 1623 N N . LEU A 1 205 ? 2.622 0.915 2.376 1.00 97.94 205 LEU A N 1
ATOM 1624 C CA . LEU A 1 205 ? 3.054 -0.466 2.188 1.00 97.94 205 LEU A CA 1
ATOM 1625 C C . LEU A 1 205 ? 3.520 -0.615 0.742 1.00 97.94 205 LEU A C 1
ATOM 1627 O O . LEU A 1 205 ? 2.719 -0.446 -0.167 1.00 97.94 205 LEU A O 1
ATOM 1631 N N . VAL A 1 206 ? 4.794 -0.909 0.519 1.00 97.94 206 VAL A N 1
ATOM 1632 C CA . VAL A 1 206 ? 5.358 -1.154 -0.810 1.00 97.94 206 VAL A CA 1
ATOM 1633 C C . VAL A 1 206 ? 5.610 -2.644 -0.948 1.00 97.94 206 VAL A C 1
ATOM 1635 O O . VAL A 1 206 ? 6.374 -3.208 -0.167 1.00 97.94 206 VAL A O 1
ATOM 1638 N N . THR A 1 207 ? 4.967 -3.281 -1.920 1.00 97.06 207 THR A N 1
ATOM 1639 C CA . THR A 1 207 ? 5.071 -4.728 -2.112 1.00 97.06 207 THR A CA 1
ATOM 1640 C C . THR A 1 207 ? 5.587 -5.043 -3.502 1.00 97.06 207 THR A C 1
ATOM 1642 O O . THR A 1 207 ? 4.911 -4.752 -4.494 1.00 97.06 207 THR A O 1
ATOM 1645 N N . THR A 1 208 ? 6.765 -5.667 -3.568 1.00 95.88 208 THR A N 1
ATOM 1646 C CA . THR A 1 208 ? 7.274 -6.245 -4.814 1.00 95.88 208 THR A CA 1
ATOM 1647 C C . THR A 1 208 ? 6.549 -7.556 -5.101 1.00 95.88 208 THR A C 1
ATOM 1649 O O . THR A 1 208 ? 6.413 -8.400 -4.215 1.00 95.88 208 THR A O 1
ATOM 1652 N N . THR A 1 209 ? 6.097 -7.741 -6.340 1.00 93.12 209 THR A N 1
ATOM 1653 C CA . THR A 1 209 ? 5.476 -8.993 -6.788 1.00 93.12 209 THR A CA 1
ATOM 1654 C C . THR A 1 209 ? 5.787 -9.287 -8.253 1.00 93.12 209 THR A C 1
ATOM 1656 O O . THR A 1 209 ? 5.814 -8.384 -9.093 1.00 93.12 209 THR A O 1
ATOM 1659 N N . ARG A 1 210 ? 5.988 -10.569 -8.562 1.00 90.19 210 ARG A N 1
ATOM 1660 C CA . ARG A 1 210 ? 6.101 -11.138 -9.912 1.00 90.19 210 ARG A CA 1
ATOM 1661 C C . ARG A 1 210 ? 4.744 -11.559 -10.481 1.00 90.19 210 ARG A C 1
ATOM 1663 O O . ARG A 1 210 ? 4.676 -12.019 -11.610 1.00 90.19 210 ARG A O 1
ATOM 1670 N N . SER A 1 211 ? 3.653 -11.417 -9.729 1.00 90.19 211 SER A N 1
ATOM 1671 C CA . SER A 1 211 ? 2.317 -11.808 -10.182 1.00 90.19 211 SER A CA 1
ATOM 1672 C C . SER A 1 211 ? 1.723 -10.786 -11.162 1.00 90.19 211 SER A C 1
ATOM 1674 O O . SER A 1 211 ? 0.988 -9.873 -10.779 1.00 90.19 211 SER A O 1
ATOM 1676 N N . ASP A 1 212 ? 1.998 -10.958 -12.459 1.00 88.56 212 ASP A N 1
ATOM 1677 C CA . ASP A 1 212 ? 1.629 -10.035 -13.546 1.00 88.56 212 ASP A CA 1
ATOM 1678 C C . ASP A 1 212 ? 0.164 -9.586 -13.543 1.00 88.56 212 ASP A C 1
ATOM 1680 O O . ASP A 1 212 ? -0.160 -8.477 -13.974 1.00 88.56 212 ASP A O 1
ATOM 1684 N N . PHE A 1 213 ? -0.754 -10.464 -13.126 1.00 86.94 213 PHE A N 1
ATOM 1685 C CA . PHE A 1 213 ? -2.190 -10.187 -13.145 1.00 86.94 213 PHE A CA 1
ATOM 1686 C C . PHE A 1 213 ? -2.572 -9.001 -12.250 1.00 86.94 213 PHE A C 1
ATOM 1688 O O . PHE A 1 213 ? -3.554 -8.324 -12.546 1.00 86.94 213 PHE A O 1
ATOM 1695 N N . ILE A 1 214 ? -1.765 -8.679 -11.232 1.00 91.12 214 ILE A N 1
ATOM 1696 C CA . ILE A 1 214 ? -1.930 -7.484 -10.393 1.00 91.12 214 ILE A CA 1
ATOM 1697 C C . ILE A 1 214 ? -1.793 -6.209 -11.230 1.00 91.12 214 ILE A C 1
ATOM 1699 O O . ILE A 1 214 ? -2.480 -5.217 -10.981 1.00 91.12 214 ILE A O 1
ATOM 1703 N N . PHE A 1 215 ? -0.959 -6.231 -12.269 1.00 89.25 215 PHE A N 1
ATOM 1704 C CA . PHE A 1 215 ? -0.677 -5.083 -13.131 1.00 89.25 215 PHE A CA 1
ATOM 1705 C C . PHE A 1 215 ? -1.566 -5.016 -14.381 1.00 89.25 215 PHE A C 1
ATOM 1707 O O . PHE A 1 215 ? -1.473 -4.062 -15.155 1.00 89.25 215 PHE A O 1
ATOM 1714 N N . LYS A 1 216 ? -2.462 -5.991 -14.579 1.00 82.81 216 LYS A N 1
ATOM 1715 C CA . LYS A 1 216 ? -3.353 -6.052 -15.744 1.00 82.81 216 LYS A CA 1
ATOM 1716 C C . LYS A 1 2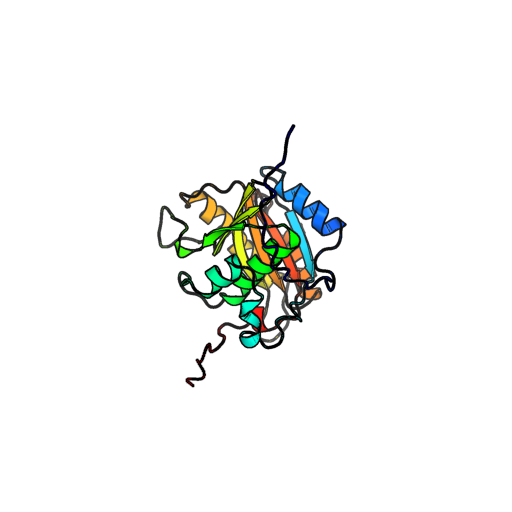16 ? -4.668 -5.321 -15.470 1.00 82.81 216 LYS A C 1
ATOM 1718 O O . LYS A 1 216 ? -5.253 -5.412 -14.397 1.00 82.81 216 LYS A O 1
ATOM 1723 N N . ASN A 1 217 ? -5.129 -4.582 -16.478 1.00 67.06 217 ASN A N 1
ATOM 1724 C CA . ASN A 1 217 ? -6.326 -3.739 -16.408 1.00 67.06 217 ASN A CA 1
ATOM 1725 C C . ASN A 1 217 ? -7.642 -4.506 -16.585 1.00 67.06 217 ASN A C 1
ATOM 1727 O O . ASN A 1 217 ? -8.713 -3.976 -16.306 1.00 67.06 217 ASN A O 1
ATOM 1731 N N . SER A 1 218 ? -7.573 -5.735 -17.085 1.00 56.00 218 SER A N 1
ATOM 1732 C CA . SER A 1 218 ? -8.732 -6.591 -17.299 1.00 56.00 218 SER A CA 1
ATOM 1733 C C . SER A 1 218 ? -8.289 -8.046 -17.352 1.00 56.00 218 SER A C 1
ATOM 1735 O O . SER A 1 218 ? -7.387 -8.413 -18.103 1.00 56.00 218 SER A O 1
ATOM 1737 N N . TYR A 1 219 ? -8.969 -8.887 -16.578 1.00 53.06 219 TYR A N 1
ATOM 1738 C CA . TYR A 1 219 ? -9.169 -10.264 -16.9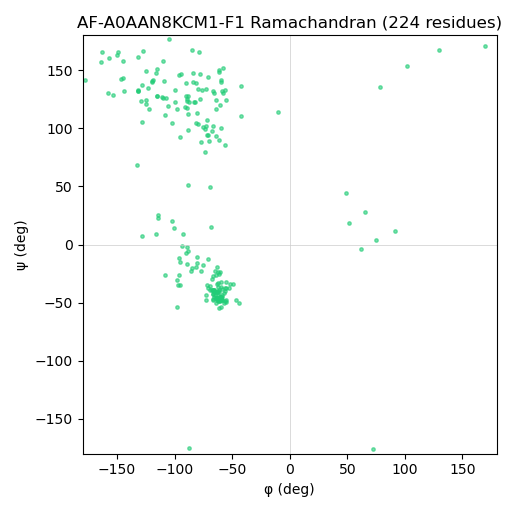90 1.00 53.06 219 TYR A CA 1
ATOM 1739 C C . TYR A 1 219 ? -10.456 -10.286 -17.801 1.00 53.06 219 TYR A C 1
ATOM 1741 O O . TYR A 1 219 ? -11.502 -9.850 -17.319 1.00 53.06 219 TYR A O 1
ATOM 1749 N N . ASN A 1 220 ? -10.403 -10.801 -19.028 1.00 46.06 220 ASN A N 1
ATOM 1750 C CA . ASN A 1 220 ? -11.624 -11.246 -19.678 1.00 46.06 220 ASN A CA 1
ATOM 1751 C C . ASN A 1 220 ? -12.164 -12.406 -18.833 1.00 46.06 220 ASN A C 1
ATOM 1753 O O . ASN A 1 220 ? -11.793 -13.556 -19.048 1.00 46.06 220 ASN A O 1
ATOM 1757 N N . LEU A 1 221 ? -13.064 -12.115 -17.891 1.00 50.66 221 LEU A N 1
ATOM 1758 C CA . LEU A 1 221 ? -13.935 -13.102 -17.251 1.00 50.66 221 LEU A CA 1
ATOM 1759 C C . LEU A 1 221 ? -14.962 -13.597 -18.288 1.00 50.66 221 LEU A C 1
ATOM 1761 O O . LEU A 1 221 ? -16.172 -13.570 -18.064 1.00 50.66 221 LEU A O 1
ATOM 1765 N N . ARG A 1 222 ? -14.505 -13.998 -19.482 1.00 39.88 222 ARG A N 1
ATOM 1766 C CA . ARG A 1 222 ? -15.351 -14.666 -20.462 1.00 39.88 222 ARG A CA 1
ATOM 1767 C C . ARG A 1 222 ? -15.701 -16.013 -19.856 1.00 39.88 222 ARG A C 1
ATOM 1769 O O . ARG A 1 222 ? -14.896 -16.937 -19.852 1.00 39.88 222 ARG A O 1
ATOM 1776 N N . ARG A 1 223 ? -16.927 -16.093 -19.335 1.00 39.94 223 ARG A N 1
ATOM 1777 C CA . ARG A 1 223 ? -17.647 -17.343 -19.112 1.00 39.94 223 ARG A CA 1
ATOM 1778 C C . ARG A 1 223 ? -17.417 -18.226 -20.340 1.00 39.94 223 ARG A C 1
ATOM 1780 O O . ARG A 1 223 ? -17.955 -17.922 -21.405 1.00 39.94 223 ARG A O 1
ATOM 1787 N N . LYS A 1 224 ? -16.659 -19.317 -20.202 1.00 34.00 224 LYS A N 1
ATOM 1788 C CA . LYS A 1 224 ? -16.935 -20.491 -21.028 1.00 34.00 224 LYS A CA 1
ATOM 1789 C C . LYS A 1 224 ? -18.370 -20.873 -20.672 1.00 34.00 224 LYS A C 1
ATOM 1791 O O . LYS A 1 224 ? -18.624 -21.365 -19.575 1.00 34.00 224 LYS A O 1
ATOM 1796 N N . LYS A 1 225 ? -19.323 -20.489 -21.527 1.00 37.94 225 LYS A N 1
ATOM 1797 C CA . LYS A 1 225 ? -20.637 -21.128 -21.536 1.00 37.94 225 LYS A CA 1
ATOM 1798 C C . LYS A 1 225 ? -20.357 -22.619 -21.730 1.00 37.94 225 LYS A C 1
ATOM 1800 O O . LYS A 1 225 ? -19.606 -22.962 -22.644 1.00 37.94 225 LYS A O 1
ATOM 1805 N N . GLN A 1 226 ? -20.867 -23.430 -20.805 1.00 34.75 226 GLN A N 1
ATOM 1806 C CA . GLN A 1 226 ? -21.126 -24.843 -21.071 1.00 34.75 226 GLN A CA 1
ATOM 1807 C C . GLN A 1 226 ? -22.020 -24.959 -22.305 1.00 34.75 226 GLN A C 1
ATOM 1809 O O . GLN A 1 226 ? -22.850 -24.036 -22.502 1.00 34.75 226 GLN A O 1
#

pLDDT: mean 82.78, std 18.66, range [30.7, 98.31]

Sequence (226 aa):
MNNSIEENISQSSCRVDRPNVTFSPESHSKFIKLLSLKDVGGIIQSQHDFEYFDGFPDNKEYLLSGSLKLLRVPNAGGSSLLSEVFSYELLGRHFGAKLHKTEMEIEYKTRNGPMTDYAVDINGTRLGVSVTRAMKFGGNYTEEHAHHLLNKKLKGVNQSTQNSFTTWTKQILHVWTTSDNITDIITKVYEHDIPPALKTNTLVLVTTTRSDFIFKNSYNLRRKKQ

Foldseek 3Di:
DDDDDDDPPPPPDPPPDDAPFWADPVLLVVVVVQLVDFFAFEEGETEHEPVVCVVPPVNVVPQDPLLVVLLPDDFPDFQQSLLLSVVQSSCCVSQVKDFDFAQVRWDFQDPPAQTFGGWTDGPNFIETEAEDEQDDDDDDRALVSLLVVLVVVLVSQVVNCVGTPDHGRAYEYEYEYQDVVSVVSNNVSVVPPDDPVSRTRYYYYYYHYNHCVSVGRDDPPPPPDD

Organism: Patella caerulea (NCBI:txid87958)

Solvent-accessible surface area (backbone atoms only — not comparable to full-atom values): 13177 Å² total; per-residue (Å²): 134,89,81,80,83,79,78,84,76,83,75,81,76,84,82,78,89,76,76,75,67,52,56,56,74,64,44,48,51,50,48,56,54,47,71,73,41,78,65,45,42,48,79,42,69,35,38,46,60,57,66,85,45,67,67,60,73,80,50,51,86,76,48,49,73,55,26,50,46,56,71,70,50,76,67,92,70,82,51,46,66,48,38,47,24,52,50,47,39,52,40,28,74,76,58,61,40,40,74,72,35,48,36,73,68,58,52,52,81,56,94,86,59,54,77,48,56,30,30,32,33,40,92,88,41,41,29,36,33,34,71,50,72,58,77,59,91,73,77,82,80,49,56,69,57,37,46,54,50,49,54,54,50,35,52,32,53,58,51,23,60,75,36,33,73,63,86,50,80,37,38,34,42,39,34,39,19,73,36,65,70,54,47,50,39,41,50,50,32,50,71,74,69,51,56,69,86,56,38,50,30,28,36,35,40,37,34,31,33,80,50,63,64,47,78,39,63,68,79,84,82,69,71,79,74,128

Mean predicted aligned error: 8.53 Å

Nearest PDB structures (foldseek):
  3j95-assembly1_A  TM=3.801E-01  e=1.127E-02  Cricetulus griseus
  3j98-assembly1_A  TM=3.810E-01  e=1.883E-02  Cricetulus griseus
  4dyv-assembly1_A  TM=2.960E-01  e=7.777E-01  Xanthobacter autotrophicus Py2
  3j99-assembly1_D  TM=3.895E-01  e=3.866E+00  Cricetulus griseus
  8xih-assembly1_B  TM=3.049E-01  e=6.459E+00  Mucilaginibacter paludis DSM 18603

Radius of gyration: 18.56 Å; Cα contacts (8 Å, |Δi|>4): 357; chains: 1; bounding box: 37×51×59 Å

Secondary structure (DSSP, 8-state):
-------------------S--S-HHHHHHHHHHHHSSS--EEEEEE---GGGTTTTTTGGGS-HHHHHHHHSPPSS-S-HHHHHHHHHHHHHHH--EEEEEGGGS-BS-TTS---SEEEEETTEEEEEEEEEE--SSS---HHHHHHHHHHHHHHHHHHHHHBSS--SEEEEEEEESSHHHHHHHHHHHHHTS-HHHHTTEEEEEEE---GGGG-S---------